Protein AF-A0A6N8UIU5-F1 (afdb_monomer)

Secondary structure (DSSP, 8-state):
--HHHHHHHHH-TTS-HHHHHHHHHHHSTTT-TT---HHHHHHHHHHHHHS-HHHHHHHHHHHHHHHHHHTT-HHHHHHHHHTHHHHHHHHHSHHHHHHHHHHHHHTSS--HHHHHHHHHHHHHHHS--SHHHHHHHHHHHTT--GGG---TT-HHHHHHHHHHHHHHHH-TTS---HHHHHHHHHHH-GGG--

Foldseek 3Di:
DDPVVLLVVLPPPDDDLVVLLVSLQCLACVNPVPNLDLSNLLSLLVCLQPNDLSSVLSSLNSVLSLLLVLVPDVSSLVSCLSCVVSVVVLCVPPVSVCSSLVSCCVPVSDNSVVSVQSVVLSVLCPQAVALVSQQVVVCVVLVPDPVRGDDSPQPLSVVLVVVSVVCCVPVSRDRCDPVNSVVSSCVSVVVSVD

Sequence (194 aa):
MSQTQANRDLDGYGGKINERRQMLKNLCPCRNNQVKDVETWKGILRIATHGSLKERNSAAHAIGTLLAKATKSEEWRQIVVQIEDELHELMDDTRASRSLLGTFKKHGHARRGTARKNYRRVIKSMDIQNPKQLSQWLNEKLLLSNRQAIEVSSPGLNRLYVWLDRRRRFEPNKRTKDGEILAQAKQFLPAYFT

Mean predicted aligned error: 13.71 Å

Nearest PDB structures (foldseek):
  5qsu-assembly4_D  TM=1.950E-01  e=7.361E+00  Homo sapiens

Structure (mmCIF, N/CA/C/O backbone):
data_AF-A0A6N8UIU5-F1
#
_entry.id   AF-A0A6N8UIU5-F1
#
loop_
_atom_site.group_PDB
_atom_site.id
_atom_site.type_symbol
_atom_site.label_atom_id
_atom_site.label_alt_id
_atom_site.label_comp_id
_atom_site.label_asym_id
_atom_site.label_entity_id
_atom_site.label_seq_id
_atom_site.pdbx_PDB_ins_code
_atom_site.Cartn_x
_atom_site.Cartn_y
_atom_site.Cartn_z
_atom_site.occupancy
_atom_site.B_iso_or_equiv
_atom_site.auth_seq_id
_atom_site.auth_comp_id
_atom_site.auth_asym_id
_atom_site.auth_atom_id
_atom_site.pdbx_PDB_model_num
ATOM 1 N N . MET A 1 1 ? 6.469 18.259 -22.251 1.00 47.16 1 MET A N 1
ATOM 2 C CA . MET A 1 1 ? 5.547 17.206 -22.735 1.00 47.16 1 MET A CA 1
ATOM 3 C C . MET A 1 1 ? 4.292 17.275 -21.892 1.00 47.16 1 MET A C 1
ATOM 5 O O . MET A 1 1 ? 4.429 17.327 -20.674 1.00 47.16 1 MET A O 1
ATOM 9 N N . SER A 1 2 ? 3.110 17.346 -22.506 1.00 46.50 2 SER A N 1
ATOM 10 C CA . SER A 1 2 ? 1.855 17.277 -21.751 1.00 46.50 2 SER A CA 1
ATOM 11 C C . SER A 1 2 ? 1.675 15.862 -21.182 1.00 46.50 2 SER A C 1
ATOM 13 O O . SER A 1 2 ? 2.132 14.886 -21.781 1.00 46.50 2 SER A O 1
ATOM 15 N N . GLN A 1 3 ? 1.036 15.746 -20.015 1.00 51.34 3 GLN A N 1
ATOM 16 C CA . GLN A 1 3 ? 0.791 14.461 -19.338 1.00 51.34 3 GLN A CA 1
ATOM 17 C C . GLN A 1 3 ? -0.007 13.487 -20.225 1.00 51.34 3 GLN A C 1
ATOM 19 O O . GLN A 1 3 ? 0.244 12.288 -20.227 1.00 51.34 3 GLN A O 1
ATOM 24 N N . THR A 1 4 ? -0.879 14.019 -21.081 1.00 51.09 4 THR A N 1
ATOM 25 C CA . THR A 1 4 ? -1.693 13.263 -22.041 1.00 51.09 4 THR A CA 1
ATOM 26 C C . THR A 1 4 ? -0.868 12.606 -23.157 1.00 51.09 4 THR A C 1
ATOM 28 O O . THR A 1 4 ? -1.251 11.554 -23.664 1.00 51.09 4 THR A O 1
ATOM 31 N N . GLN A 1 5 ? 0.277 13.188 -23.537 1.00 52.97 5 GLN A N 1
ATOM 32 C CA . GLN A 1 5 ? 1.158 12.620 -24.566 1.00 52.97 5 GLN A CA 1
ATOM 33 C C . GLN A 1 5 ? 1.928 11.399 -24.035 1.00 52.97 5 GLN A C 1
ATOM 35 O O . GLN A 1 5 ? 2.055 10.399 -24.734 1.00 52.97 5 GLN A O 1
ATOM 40 N N . ALA A 1 6 ? 2.364 11.447 -22.770 1.00 54.25 6 ALA A N 1
ATOM 41 C CA . ALA A 1 6 ? 3.110 10.361 -22.131 1.00 54.25 6 ALA A CA 1
ATOM 42 C C . ALA A 1 6 ? 2.289 9.062 -22.020 1.00 54.25 6 ALA A C 1
ATOM 44 O O . ALA A 1 6 ? 2.843 7.976 -22.182 1.00 54.25 6 ALA A O 1
ATOM 45 N N . ASN A 1 7 ? 0.971 9.169 -21.813 1.00 50.66 7 ASN A N 1
ATOM 46 C CA . ASN A 1 7 ? 0.075 8.010 -21.757 1.00 50.66 7 ASN A CA 1
ATOM 47 C C . ASN A 1 7 ? -0.091 7.333 -23.132 1.00 50.66 7 ASN A C 1
ATOM 49 O O . ASN A 1 7 ? -0.083 6.108 -23.210 1.00 50.66 7 ASN A O 1
ATOM 53 N N . ARG A 1 8 ? -0.125 8.098 -24.237 1.00 53.00 8 ARG A N 1
ATOM 54 C CA . ARG A 1 8 ? -0.156 7.522 -25.600 1.00 53.00 8 ARG A CA 1
ATOM 55 C C . ARG A 1 8 ? 1.149 6.812 -25.975 1.00 53.00 8 ARG A C 1
ATOM 57 O O . ARG A 1 8 ? 1.114 5.777 -26.638 1.00 53.00 8 ARG A O 1
ATOM 64 N N . ASP A 1 9 ? 2.286 7.330 -25.519 1.00 53.94 9 ASP A N 1
ATOM 65 C CA . ASP A 1 9 ? 3.608 6.770 -25.833 1.00 53.94 9 ASP A CA 1
ATOM 66 C C . ASP A 1 9 ? 3.916 5.471 -25.053 1.00 53.94 9 ASP A C 1
ATOM 68 O O . ASP A 1 9 ? 4.737 4.653 -25.491 1.00 53.94 9 ASP A O 1
ATOM 72 N N . LEU A 1 10 ? 3.246 5.247 -23.913 1.00 54.91 10 LEU A N 1
ATOM 73 C CA . LEU A 1 10 ? 3.332 4.003 -23.137 1.00 54.91 10 LEU A CA 1
ATOM 74 C C . LEU A 1 10 ? 2.588 2.840 -23.814 1.00 54.91 10 LEU A C 1
ATOM 76 O O . LEU A 1 10 ? 3.123 1.730 -23.863 1.00 54.91 10 LEU A O 1
ATOM 80 N N . ASP A 1 11 ? 1.406 3.098 -24.379 1.00 50.41 11 ASP A N 1
ATOM 81 C CA . ASP A 1 11 ? 0.541 2.061 -24.961 1.00 50.41 11 ASP A CA 1
ATOM 82 C C . ASP A 1 11 ? 0.824 1.795 -26.461 1.00 50.41 11 ASP A C 1
ATOM 84 O O . ASP A 1 11 ? 0.548 0.708 -26.972 1.00 50.41 11 ASP A O 1
ATOM 88 N N . GLY A 1 12 ? 1.453 2.731 -27.184 1.00 48.44 12 GLY A N 1
ATOM 89 C CA . GLY A 1 12 ? 1.778 2.583 -28.610 1.00 48.44 12 GLY A CA 1
ATOM 90 C C . GLY A 1 12 ? 3.010 1.709 -28.870 1.00 48.44 12 GLY A C 1
ATOM 91 O O . GLY A 1 12 ? 4.137 2.179 -28.724 1.00 48.44 12 GLY A O 1
ATOM 92 N N . TYR A 1 13 ? 2.803 0.451 -29.275 1.00 44.16 13 TYR A N 1
ATOM 93 C CA . TYR A 1 13 ? 3.769 -0.648 -29.511 1.00 44.16 13 TYR A CA 1
ATOM 94 C C . TYR A 1 13 ? 4.961 -0.394 -30.487 1.00 44.16 13 TYR A C 1
ATOM 96 O O . TYR A 1 13 ? 5.580 -1.355 -30.936 1.00 44.16 13 TYR A O 1
ATOM 104 N N . GLY A 1 14 ? 5.327 0.856 -30.814 1.00 43.06 14 GLY A N 1
ATOM 105 C CA . GLY A 1 14 ? 6.283 1.190 -31.890 1.00 43.06 14 GLY A CA 1
ATOM 106 C C . GLY A 1 14 ? 7.479 2.097 -31.552 1.00 43.06 14 GLY A C 1
ATOM 107 O O . GLY A 1 14 ? 8.336 2.288 -32.411 1.00 43.06 14 GLY A O 1
ATOM 108 N N . GLY A 1 15 ? 7.588 2.658 -30.342 1.00 53.97 15 GLY A N 1
ATOM 109 C CA . GLY A 1 15 ? 8.747 3.492 -29.970 1.00 53.97 15 GLY A CA 1
ATOM 110 C C . GLY A 1 15 ? 10.035 2.669 -29.828 1.00 53.97 15 GLY A C 1
ATOM 111 O O . GLY A 1 15 ? 10.007 1.568 -29.268 1.00 53.97 15 GLY A O 1
ATOM 112 N N . LYS A 1 16 ? 11.189 3.182 -30.289 1.00 66.88 16 LYS A N 1
ATOM 113 C CA . LYS A 1 16 ? 12.471 2.466 -30.135 1.00 66.88 16 LYS A CA 1
ATOM 114 C C . LYS A 1 16 ? 12.714 2.224 -28.640 1.00 66.88 16 LYS A C 1
ATOM 116 O O . LYS A 1 16 ? 12.580 3.141 -27.837 1.00 66.88 16 LYS A O 1
ATOM 121 N N . ILE A 1 17 ? 13.138 1.018 -28.245 1.00 62.00 17 ILE A N 1
ATOM 122 C CA . ILE A 1 17 ? 13.363 0.604 -26.834 1.00 62.00 17 ILE A CA 1
ATOM 123 C C . ILE A 1 17 ? 14.140 1.657 -26.006 1.00 62.00 17 ILE A C 1
ATOM 125 O O . ILE A 1 17 ? 13.927 1.819 -24.803 1.00 62.00 17 ILE A O 1
ATOM 129 N N . ASN A 1 18 ? 15.051 2.399 -26.643 1.00 66.06 18 ASN A N 1
ATOM 130 C CA . ASN A 1 18 ? 15.826 3.463 -26.001 1.00 66.06 18 ASN A CA 1
ATOM 131 C C . ASN A 1 18 ? 14.998 4.713 -25.642 1.00 66.06 18 ASN A C 1
ATOM 133 O O . ASN A 1 18 ? 15.252 5.308 -24.594 1.00 66.06 18 ASN A O 1
ATOM 137 N N . GLU A 1 19 ? 14.008 5.083 -26.454 1.00 72.62 19 GLU A N 1
ATOM 138 C CA . GLU A 1 19 ? 13.110 6.225 -26.229 1.00 72.62 19 GLU A CA 1
ATOM 139 C C . GLU A 1 19 ? 12.170 5.935 -25.058 1.00 72.62 19 GLU A C 1
ATOM 141 O O . GLU A 1 19 ? 12.127 6.698 -24.092 1.00 72.62 19 GLU A O 1
ATOM 146 N N . ARG A 1 20 ? 11.538 4.753 -25.059 1.00 67.50 20 ARG A N 1
ATOM 147 C CA . ARG A 1 20 ? 10.699 4.274 -23.947 1.00 67.50 20 ARG A CA 1
ATOM 148 C C . ARG A 1 20 ? 11.469 4.195 -22.633 1.00 67.50 20 ARG A C 1
ATOM 150 O O . ARG A 1 20 ? 11.003 4.659 -21.593 1.00 67.50 20 ARG A O 1
ATOM 157 N N . ARG A 1 21 ? 12.708 3.694 -22.666 1.00 72.62 21 ARG A N 1
ATOM 158 C CA . ARG A 1 21 ? 13.596 3.688 -21.493 1.00 72.62 21 ARG A CA 1
ATOM 159 C C . ARG A 1 21 ? 13.882 5.098 -20.974 1.00 72.62 21 ARG A C 1
ATOM 161 O O . ARG A 1 21 ? 13.924 5.299 -19.759 1.00 72.62 21 ARG A O 1
ATOM 168 N N . GLN A 1 22 ? 14.149 6.052 -21.861 1.00 75.75 22 GLN A N 1
ATOM 169 C CA . GLN A 1 22 ? 14.440 7.426 -21.458 1.00 75.75 22 GLN A CA 1
ATOM 170 C C . GLN A 1 22 ? 13.197 8.103 -20.871 1.00 75.75 22 GLN A C 1
ATOM 172 O O . GLN A 1 22 ? 13.300 8.773 -19.844 1.00 75.75 22 GLN A O 1
ATOM 177 N N . MET A 1 23 ? 12.025 7.841 -21.445 1.00 80.12 23 MET A N 1
ATOM 178 C CA . MET A 1 23 ? 10.749 8.299 -20.909 1.00 80.12 23 MET A CA 1
ATOM 179 C C . MET A 1 23 ? 10.499 7.752 -19.498 1.00 80.12 23 MET A C 1
ATOM 181 O O . MET A 1 23 ? 10.270 8.537 -18.584 1.00 80.12 23 MET A O 1
ATOM 185 N N . LEU A 1 24 ? 10.673 6.446 -19.261 1.00 79.94 24 LEU A N 1
ATOM 186 C CA . LEU A 1 24 ? 10.540 5.847 -17.920 1.00 79.94 24 LEU A CA 1
ATOM 187 C C . LEU A 1 24 ? 11.457 6.501 -16.8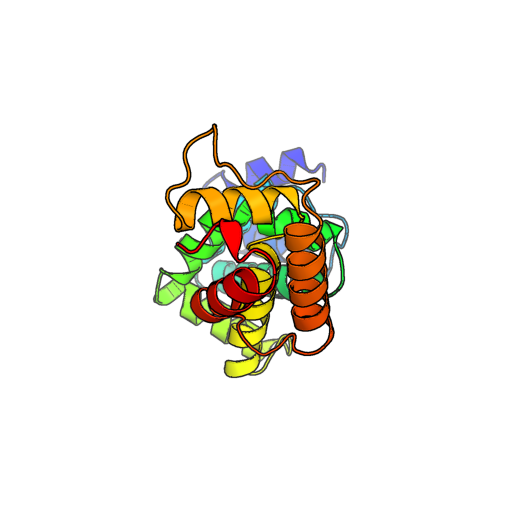80 1.00 79.94 24 LEU A C 1
ATOM 189 O O . LEU A 1 24 ? 11.071 6.687 -15.726 1.00 79.94 24 LEU A O 1
ATOM 193 N N . LYS A 1 25 ? 12.680 6.883 -17.271 1.00 78.31 25 LYS A N 1
ATOM 194 C CA . LYS A 1 25 ? 13.573 7.633 -16.378 1.00 78.31 25 LYS A CA 1
ATOM 195 C C . LYS A 1 25 ? 13.015 9.017 -16.059 1.00 78.31 25 LYS A C 1
ATOM 197 O O . LYS A 1 25 ? 13.144 9.449 -14.919 1.00 78.31 25 LYS A O 1
ATOM 202 N N . ASN A 1 26 ? 12.423 9.700 -17.032 1.00 81.62 26 ASN A N 1
ATOM 203 C CA . ASN A 1 26 ? 11.835 11.028 -16.844 1.00 81.62 26 ASN A CA 1
ATOM 204 C C . ASN A 1 26 ? 10.543 10.982 -16.015 1.00 81.62 26 ASN A C 1
ATOM 206 O O . ASN A 1 26 ? 10.242 11.948 -15.323 1.00 81.62 26 ASN A O 1
ATOM 210 N N . LEU A 1 27 ? 9.825 9.856 -16.043 1.00 82.19 27 LEU A N 1
ATOM 211 C CA . LEU A 1 27 ? 8.644 9.605 -15.213 1.00 82.19 27 LEU A CA 1
ATOM 212 C C . LEU A 1 27 ? 8.998 9.159 -13.784 1.00 82.19 27 LEU A C 1
ATOM 214 O O . LEU A 1 27 ? 8.156 9.198 -12.892 1.00 82.19 27 LEU A O 1
ATOM 218 N N . CYS A 1 28 ? 10.250 8.764 -13.529 1.00 82.69 28 CYS A N 1
ATOM 219 C CA . CYS A 1 28 ? 10.704 8.411 -12.188 1.00 82.69 28 CYS A CA 1
ATOM 220 C C . CYS A 1 28 ? 10.607 9.619 -11.238 1.00 82.69 28 CYS A C 1
ATOM 222 O O . CYS A 1 28 ? 11.217 10.659 -11.514 1.00 82.69 28 CYS A O 1
ATOM 224 N N . PRO A 1 29 ? 10.022 9.459 -10.036 1.00 77.56 29 PRO A N 1
ATOM 225 C CA . PRO A 1 29 ? 9.969 10.515 -9.026 1.00 77.56 29 PRO A CA 1
ATOM 226 C C . PRO A 1 29 ? 11.339 11.028 -8.584 1.00 77.56 29 PRO A C 1
ATOM 228 O O . PRO A 1 29 ? 11.446 12.108 -8.010 1.00 77.56 29 PRO A O 1
ATOM 231 N N . CYS A 1 30 ? 12.395 10.256 -8.826 1.00 78.19 30 CYS A N 1
ATOM 232 C CA . CYS A 1 30 ? 13.775 10.648 -8.580 1.00 78.19 30 CYS A CA 1
ATOM 233 C C . CYS A 1 30 ? 14.229 11.825 -9.460 1.00 78.19 30 CYS A C 1
ATOM 235 O O . CYS A 1 30 ? 15.168 12.520 -9.093 1.00 78.19 30 CYS A O 1
ATOM 237 N N . ARG A 1 31 ? 13.583 12.027 -10.616 1.00 79.62 31 ARG A N 1
ATOM 238 C CA . ARG A 1 31 ? 13.894 13.082 -11.591 1.00 79.62 31 ARG A CA 1
ATOM 239 C C . ARG A 1 31 ? 12.742 14.058 -11.787 1.00 79.62 31 ARG A C 1
ATOM 241 O O . ARG A 1 31 ? 12.993 15.234 -12.004 1.00 79.62 31 ARG A O 1
ATOM 248 N N . ASN A 1 32 ? 11.502 13.588 -11.684 1.00 81.50 32 ASN A N 1
ATOM 249 C CA . ASN A 1 32 ? 10.322 14.432 -11.804 1.00 81.50 32 ASN A CA 1
ATOM 250 C C . ASN A 1 32 ? 9.348 14.174 -10.649 1.00 81.50 32 ASN A C 1
ATOM 252 O O . ASN A 1 32 ? 8.620 13.186 -10.628 1.00 81.50 32 ASN A O 1
ATOM 256 N N . ASN A 1 33 ? 9.328 15.082 -9.673 1.00 82.00 33 ASN A N 1
ATOM 257 C CA . ASN A 1 33 ? 8.485 14.970 -8.480 1.00 82.00 33 ASN A CA 1
ATOM 258 C C . ASN A 1 33 ? 7.004 15.340 -8.722 1.00 82.00 33 ASN A C 1
ATOM 260 O O . ASN A 1 33 ? 6.220 15.319 -7.779 1.00 82.00 33 ASN A O 1
ATOM 264 N N . GLN A 1 34 ? 6.618 15.702 -9.948 1.00 83.44 34 GLN A N 1
ATOM 265 C CA . GLN A 1 34 ? 5.252 16.128 -10.271 1.00 83.44 34 GLN A CA 1
ATOM 266 C C . GLN A 1 34 ? 4.416 15.039 -10.957 1.00 83.44 34 GLN A C 1
ATOM 268 O O . GLN A 1 34 ? 3.214 15.214 -11.138 1.00 83.44 34 GLN A O 1
ATOM 273 N N . VAL A 1 35 ? 5.015 13.900 -11.319 1.00 81.25 35 VAL A N 1
ATOM 274 C CA . VAL A 1 35 ? 4.304 12.799 -11.991 1.00 81.25 35 VAL A CA 1
ATOM 275 C C . VAL A 1 35 ? 3.509 11.982 -10.972 1.00 81.25 35 VAL A C 1
ATOM 277 O O . VAL A 1 35 ? 3.999 11.001 -10.412 1.00 81.25 35 VAL A O 1
ATOM 280 N N . LYS A 1 36 ? 2.274 12.416 -10.720 1.00 82.12 36 LYS A N 1
ATOM 281 C CA . LYS A 1 36 ? 1.306 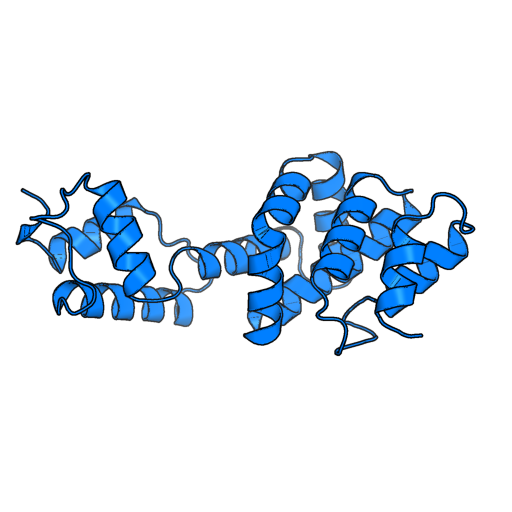11.751 -9.833 1.00 82.12 36 LYS A CA 1
ATOM 282 C C . LYS A 1 36 ? 0.074 11.226 -10.582 1.00 82.12 36 LYS A C 1
ATOM 284 O O . LYS A 1 36 ? -0.868 10.783 -9.948 1.00 82.12 36 LYS A O 1
ATOM 289 N N . ASP A 1 37 ? 0.075 11.281 -11.911 1.00 89.00 37 ASP A N 1
ATOM 290 C CA . ASP A 1 37 ? -1.006 10.735 -12.734 1.00 89.00 37 ASP A CA 1
ATOM 291 C C . ASP A 1 37 ? -1.096 9.210 -12.573 1.00 89.00 37 ASP A C 1
ATOM 293 O O . ASP A 1 37 ? -0.099 8.504 -12.738 1.00 89.00 37 ASP A O 1
ATOM 297 N N . VAL A 1 38 ? -2.281 8.709 -12.229 1.00 87.00 38 VAL A N 1
ATOM 298 C CA . VAL A 1 38 ? -2.503 7.291 -11.909 1.00 87.00 38 VAL A CA 1
ATOM 299 C C . VAL A 1 38 ? -2.309 6.411 -13.140 1.00 87.00 38 VAL A C 1
ATOM 301 O O . VAL A 1 38 ? -1.631 5.388 -13.052 1.00 87.00 38 VAL A O 1
ATOM 304 N N . GLU A 1 39 ? -2.812 6.832 -14.301 1.00 87.56 39 GLU A N 1
ATOM 305 C CA . GLU A 1 39 ? -2.690 6.069 -15.550 1.00 87.56 39 GLU A CA 1
ATOM 306 C C . GLU A 1 39 ? -1.233 5.903 -15.981 1.00 87.56 39 GLU A C 1
ATOM 308 O O . GLU A 1 39 ? -0.809 4.811 -16.371 1.00 87.56 39 GLU A O 1
ATOM 313 N N . THR A 1 40 ? -0.420 6.945 -15.793 1.00 87.69 40 THR A N 1
ATOM 314 C CA . THR A 1 40 ? 1.031 6.859 -15.977 1.00 87.69 40 THR A CA 1
ATOM 315 C C . THR A 1 40 ? 1.638 5.754 -15.105 1.00 87.69 40 THR A C 1
ATOM 317 O O . THR A 1 40 ? 2.465 4.965 -15.572 1.00 87.69 40 THR A O 1
ATOM 320 N N . TRP A 1 41 ? 1.238 5.665 -13.833 1.00 90.69 41 TRP A N 1
ATOM 321 C CA . TRP A 1 41 ? 1.743 4.646 -12.911 1.00 90.69 41 TRP A CA 1
ATOM 322 C C . TRP A 1 41 ? 1.277 3.237 -13.266 1.00 90.69 41 TRP A C 1
ATOM 324 O O . TRP A 1 41 ? 2.094 2.313 -13.224 1.00 90.69 41 TRP A O 1
ATOM 334 N N . LY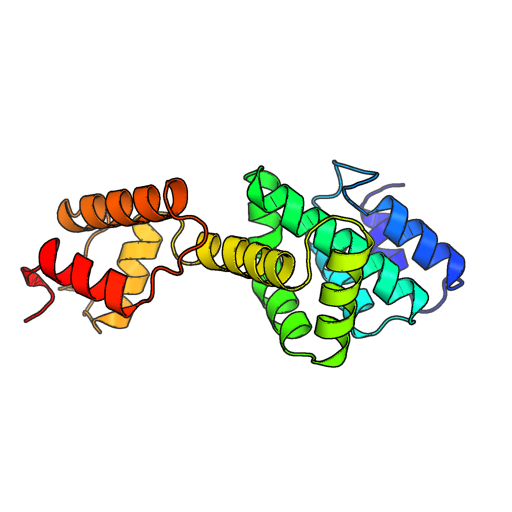S A 1 42 ? 0.027 3.077 -13.706 1.00 90.31 42 LYS A N 1
ATOM 335 C CA . LYS A 1 42 ? -0.470 1.809 -14.254 1.00 90.31 42 LYS A CA 1
ATOM 336 C C . LYS A 1 42 ? 0.330 1.386 -15.486 1.00 90.31 42 LYS A C 1
ATOM 338 O O . LYS A 1 42 ? 0.766 0.240 -15.568 1.00 90.31 42 LYS A O 1
ATOM 343 N N . GLY A 1 43 ? 0.635 2.310 -16.399 1.00 89.50 43 GLY A N 1
ATOM 344 C CA . GLY A 1 43 ? 1.508 2.045 -17.547 1.00 89.50 43 GLY A CA 1
ATOM 345 C C . GLY A 1 43 ? 2.930 1.626 -17.142 1.00 89.50 43 GLY A C 1
ATOM 346 O O . GLY A 1 43 ? 3.487 0.678 -17.701 1.00 89.50 43 GLY A O 1
ATOM 347 N N . ILE A 1 44 ? 3.510 2.262 -16.117 1.00 89.94 44 ILE A N 1
ATOM 348 C CA . ILE A 1 44 ? 4.812 1.861 -15.553 1.00 89.94 44 ILE A CA 1
ATOM 349 C C . ILE A 1 44 ? 4.749 0.440 -14.968 1.00 89.94 44 ILE A C 1
ATOM 351 O O . ILE A 1 44 ? 5.681 -0.338 -15.188 1.00 89.94 44 ILE A O 1
ATOM 355 N N . LEU A 1 45 ? 3.675 0.085 -14.253 1.00 89.69 45 LEU A N 1
ATOM 356 C CA . LEU A 1 45 ? 3.464 -1.266 -13.717 1.00 89.69 45 LEU A CA 1
ATOM 357 C C . LEU A 1 45 ? 3.335 -2.302 -14.844 1.00 89.69 45 LEU A C 1
ATOM 359 O O . LEU A 1 45 ? 4.068 -3.292 -14.834 1.00 89.69 45 LEU A O 1
ATOM 363 N N . ARG A 1 46 ? 2.532 -2.027 -15.883 1.00 89.94 46 ARG A N 1
ATOM 364 C CA . ARG A 1 46 ? 2.424 -2.889 -17.079 1.00 89.94 46 ARG A CA 1
ATOM 365 C C . ARG A 1 46 ? 3.788 -3.141 -17.724 1.00 89.94 46 ARG A C 1
ATOM 367 O O . ARG A 1 46 ? 4.134 -4.282 -18.037 1.00 89.94 46 ARG A O 1
ATOM 374 N N . ILE A 1 47 ? 4.606 -2.098 -17.877 1.00 89.69 47 ILE A N 1
ATOM 375 C CA . ILE A 1 47 ? 5.966 -2.229 -18.419 1.00 89.69 47 ILE A CA 1
ATOM 376 C C . ILE A 1 47 ? 6.872 -3.039 -17.490 1.00 89.69 47 ILE A C 1
ATOM 378 O O . ILE A 1 47 ? 7.709 -3.800 -17.976 1.00 89.69 47 ILE A O 1
ATOM 382 N N . ALA A 1 48 ? 6.742 -2.895 -16.172 1.00 88.69 48 ALA A N 1
ATOM 383 C CA . ALA A 1 48 ? 7.527 -3.671 -15.218 1.00 88.69 48 ALA A CA 1
ATOM 384 C C . ALA A 1 48 ? 7.230 -5.182 -15.296 1.00 88.69 48 ALA A C 1
ATOM 386 O O . ALA A 1 48 ? 8.143 -5.984 -15.067 1.00 88.69 48 ALA A O 1
ATOM 387 N N . THR A 1 49 ? 6.018 -5.560 -15.704 1.00 85.12 49 THR A N 1
ATOM 388 C CA . THR A 1 49 ? 5.618 -6.953 -15.950 1.00 85.12 49 THR A CA 1
ATOM 389 C C . THR A 1 49 ? 6.051 -7.432 -17.342 1.00 85.12 49 THR A C 1
ATOM 391 O O . THR A 1 49 ? 6.822 -8.392 -17.462 1.00 85.12 49 THR A O 1
ATOM 394 N N . HIS A 1 50 ? 5.645 -6.724 -18.401 1.00 86.00 50 HIS A N 1
ATOM 395 C CA . HIS A 1 50 ? 5.712 -7.219 -19.787 1.00 86.00 50 HIS A CA 1
ATOM 396 C C . HIS A 1 50 ? 6.849 -6.638 -20.641 1.00 86.00 50 HIS A C 1
ATOM 398 O O . HIS A 1 50 ? 7.117 -7.136 -21.732 1.00 86.00 50 HIS A O 1
ATOM 404 N N . GLY A 1 51 ? 7.539 -5.596 -20.171 1.00 85.44 51 GLY A N 1
ATOM 405 C CA . GLY A 1 51 ? 8.571 -4.907 -20.946 1.00 85.44 51 GLY A CA 1
ATOM 406 C C . GLY A 1 51 ? 9.856 -5.715 -21.164 1.00 85.44 51 GLY A C 1
ATOM 407 O O . GLY A 1 51 ? 10.115 -6.759 -20.548 1.00 85.44 51 GLY A O 1
ATOM 408 N N . SER A 1 52 ? 10.750 -5.180 -21.998 1.00 86.19 52 SER A N 1
ATOM 409 C CA . SER A 1 52 ? 12.104 -5.722 -22.155 1.00 86.19 52 SER A CA 1
ATOM 410 C C . SER A 1 52 ? 12.893 -5.656 -20.840 1.00 86.19 52 SER A C 1
ATOM 412 O O . SER A 1 52 ? 12.552 -4.932 -19.905 1.00 86.19 52 SER A O 1
ATOM 414 N N . LEU A 1 53 ? 14.012 -6.384 -20.734 1.00 83.00 53 LEU A N 1
ATOM 415 C CA . LEU A 1 53 ? 14.846 -6.361 -19.521 1.00 83.00 53 LEU A CA 1
ATOM 416 C C . LEU A 1 53 ? 15.286 -4.935 -19.124 1.00 83.00 53 LEU A C 1
ATOM 418 O O . LEU A 1 53 ? 15.300 -4.594 -17.943 1.00 83.00 53 LEU A O 1
ATOM 422 N N . LYS A 1 54 ? 15.635 -4.089 -20.103 1.00 83.38 54 LYS A N 1
ATOM 423 C CA . LYS A 1 54 ? 16.089 -2.710 -19.851 1.00 83.38 54 LYS A CA 1
ATOM 424 C C . LYS A 1 54 ? 14.943 -1.800 -19.395 1.00 83.38 54 LYS A C 1
ATOM 426 O O . LYS A 1 54 ? 15.155 -0.959 -18.517 1.00 83.38 54 LYS A O 1
ATOM 431 N N . GLU A 1 55 ? 13.755 -1.972 -19.970 1.00 85.81 55 GLU A N 1
ATOM 432 C CA . GLU A 1 55 ? 12.548 -1.232 -19.587 1.00 85.81 55 GLU A CA 1
ATOM 433 C C . GLU A 1 55 ? 12.080 -1.651 -18.197 1.00 85.81 55 GLU A C 1
ATOM 435 O O . GLU A 1 55 ? 11.938 -0.792 -17.331 1.00 85.81 55 GLU A O 1
ATOM 440 N N . ARG A 1 56 ? 11.996 -2.959 -17.927 1.00 85.69 56 ARG A N 1
ATOM 441 C CA . ARG A 1 56 ? 11.633 -3.497 -16.608 1.00 85.69 56 ARG A CA 1
ATOM 442 C C . ARG A 1 56 ? 12.545 -3.009 -15.497 1.00 85.69 56 ARG A C 1
ATOM 444 O O . ARG A 1 56 ? 12.055 -2.624 -14.445 1.00 85.69 56 ARG A O 1
ATOM 451 N N . ASN A 1 57 ? 13.857 -2.955 -15.726 1.00 82.94 57 ASN A N 1
ATOM 452 C CA . ASN A 1 57 ? 14.790 -2.394 -14.742 1.00 82.94 57 ASN A CA 1
ATOM 453 C C . ASN A 1 57 ? 14.522 -0.902 -14.468 1.00 82.94 57 ASN A C 1
ATOM 455 O O . ASN A 1 57 ? 14.661 -0.440 -13.337 1.00 82.94 57 ASN A O 1
ATOM 459 N N . SER A 1 58 ? 14.139 -0.142 -15.497 1.00 84.88 58 SER A N 1
ATOM 460 C CA . SER A 1 58 ? 13.855 1.293 -15.365 1.00 84.88 58 SER A CA 1
ATOM 461 C C . SER A 1 58 ? 12.511 1.530 -14.667 1.00 84.88 58 SER A C 1
ATOM 463 O O . SER A 1 58 ? 12.437 2.352 -13.755 1.00 84.88 58 SER A O 1
ATOM 465 N N . ALA A 1 59 ? 11.484 0.757 -15.023 1.00 88.44 59 ALA A N 1
ATOM 466 C CA . ALA A 1 59 ? 10.181 0.768 -14.366 1.00 88.44 59 ALA A CA 1
ATOM 467 C C . ALA A 1 59 ? 10.288 0.333 -12.896 1.00 88.44 59 ALA A C 1
ATOM 469 O O . ALA A 1 59 ? 9.800 1.024 -12.006 1.00 88.44 59 ALA A O 1
ATOM 470 N N . ALA A 1 60 ? 11.047 -0.730 -12.612 1.00 84.81 60 ALA A N 1
ATOM 471 C CA . ALA A 1 60 ? 11.334 -1.172 -11.253 1.00 84.81 60 ALA A CA 1
ATOM 472 C C . ALA A 1 60 ? 11.988 -0.074 -10.400 1.00 84.81 60 ALA A C 1
ATOM 474 O O . ALA A 1 60 ? 11.653 0.095 -9.229 1.00 84.81 60 ALA A O 1
ATOM 475 N N . HIS A 1 61 ? 12.903 0.707 -10.977 1.00 84.94 61 HIS A N 1
ATOM 476 C CA . HIS A 1 61 ? 13.497 1.843 -10.278 1.00 84.94 61 HIS A CA 1
ATOM 477 C C . HIS A 1 61 ? 12.461 2.936 -9.961 1.00 84.94 61 HIS A C 1
ATOM 479 O O . HIS A 1 61 ? 12.446 3.471 -8.847 1.00 84.94 61 HIS A O 1
ATOM 485 N N . ALA A 1 62 ? 11.592 3.265 -10.921 1.00 88.44 62 ALA A N 1
ATOM 486 C CA . ALA A 1 62 ? 10.525 4.246 -10.732 1.00 88.44 62 ALA A CA 1
ATOM 487 C C . ALA A 1 62 ? 9.552 3.814 -9.622 1.00 88.44 62 ALA A C 1
ATOM 489 O O . ALA A 1 62 ? 9.344 4.578 -8.680 1.00 88.44 62 ALA A O 1
ATOM 490 N N . ILE A 1 63 ? 9.064 2.567 -9.665 1.00 87.50 63 ILE A N 1
ATOM 491 C CA . ILE A 1 63 ? 8.175 1.976 -8.647 1.00 87.50 63 ILE A CA 1
ATOM 492 C C . ILE A 1 63 ? 8.842 1.988 -7.266 1.00 87.50 63 ILE A C 1
ATOM 494 O O . ILE A 1 63 ? 8.227 2.345 -6.266 1.00 87.50 63 ILE A O 1
ATOM 498 N N . GLY A 1 64 ? 10.135 1.666 -7.186 1.00 81.00 64 GLY A N 1
ATOM 499 C CA . GLY A 1 64 ? 10.864 1.719 -5.914 1.00 81.00 64 GLY A CA 1
ATOM 500 C C . GLY A 1 64 ? 10.950 3.103 -5.319 1.00 81.00 64 GLY A C 1
ATOM 501 O O . GLY A 1 64 ? 10.800 3.275 -4.110 1.00 81.00 64 GLY A O 1
ATOM 502 N N . THR A 1 65 ? 11.142 4.093 -6.182 1.00 83.50 65 THR A N 1
ATOM 503 C CA . THR A 1 65 ? 11.175 5.486 -5.758 1.00 83.50 65 THR A CA 1
ATOM 504 C C . THR A 1 65 ? 9.788 5.957 -5.311 1.00 83.50 65 THR A C 1
ATOM 506 O O . THR A 1 65 ? 9.698 6.659 -4.305 1.00 83.50 65 THR A O 1
ATOM 509 N N . LEU A 1 66 ? 8.714 5.539 -5.996 1.00 86.38 66 LEU A N 1
ATOM 510 C CA . LEU A 1 66 ? 7.333 5.790 -5.567 1.00 86.38 66 LEU A CA 1
ATOM 511 C C . LEU A 1 66 ? 7.091 5.254 -4.156 1.00 86.38 66 LEU A C 1
ATOM 513 O O . LEU A 1 66 ? 6.727 6.019 -3.266 1.00 86.38 66 LEU A O 1
ATOM 517 N N . LEU A 1 67 ? 7.369 3.967 -3.930 1.00 82.25 67 LEU A N 1
ATOM 518 C CA . LEU A 1 67 ? 7.165 3.340 -2.624 1.00 82.25 67 LEU A CA 1
ATOM 519 C C . LEU A 1 67 ? 8.002 4.015 -1.534 1.00 82.25 67 LEU A C 1
ATOM 521 O O . LEU A 1 67 ? 7.510 4.242 -0.431 1.00 82.25 67 LEU A O 1
ATOM 525 N N . ALA A 1 68 ? 9.251 4.384 -1.833 1.00 76.62 68 ALA A N 1
ATOM 526 C CA . ALA A 1 68 ? 10.091 5.120 -0.895 1.00 76.62 68 ALA A CA 1
ATOM 527 C C . ALA A 1 68 ? 9.477 6.482 -0.524 1.00 76.62 68 ALA A C 1
ATOM 529 O O . ALA A 1 68 ? 9.450 6.836 0.656 1.00 76.62 68 ALA A O 1
ATOM 530 N N . LYS A 1 69 ? 8.939 7.228 -1.495 1.00 81.31 69 LYS A N 1
ATOM 531 C CA . LYS A 1 69 ? 8.278 8.518 -1.241 1.00 81.31 69 LYS A CA 1
ATOM 532 C C . LYS A 1 69 ? 6.958 8.379 -0.490 1.00 81.31 69 LYS A C 1
ATOM 534 O O . LYS A 1 69 ? 6.729 9.153 0.436 1.00 81.31 69 LYS A O 1
ATOM 539 N N . ALA A 1 70 ? 6.152 7.366 -0.801 1.00 80.31 70 ALA A N 1
ATOM 540 C CA . ALA A 1 70 ? 4.890 7.078 -0.114 1.00 80.31 70 ALA A CA 1
ATOM 541 C C . ALA A 1 70 ? 5.069 6.826 1.398 1.00 80.31 70 ALA A C 1
ATOM 543 O O . ALA A 1 70 ? 4.164 7.083 2.196 1.00 80.31 70 ALA A O 1
ATOM 544 N N . THR A 1 71 ? 6.261 6.389 1.836 1.00 70.94 71 THR A N 1
ATOM 545 C CA . THR A 1 71 ? 6.557 6.279 3.277 1.00 70.94 71 THR A CA 1
ATOM 546 C C . THR A 1 71 ? 6.621 7.628 3.998 1.00 70.94 71 THR A C 1
ATOM 548 O O . THR A 1 71 ? 6.420 7.664 5.208 1.00 70.94 71 THR A O 1
ATOM 551 N N . LYS A 1 72 ? 6.896 8.724 3.280 1.00 75.50 72 LYS A N 1
ATOM 552 C CA . LYS A 1 72 ? 7.127 10.064 3.846 1.00 75.50 72 LYS A CA 1
ATOM 553 C C . LYS A 1 72 ? 6.100 11.112 3.409 1.00 75.50 72 LYS A C 1
ATOM 555 O O . LYS A 1 72 ? 6.107 12.204 3.958 1.00 75.50 72 LYS A O 1
ATOM 560 N N . SER A 1 73 ? 5.260 10.818 2.419 1.00 77.56 73 SER A N 1
ATOM 561 C CA . SER A 1 73 ? 4.328 11.782 1.828 1.00 77.56 73 SER A CA 1
ATOM 562 C C . SER A 1 73 ? 2.969 11.146 1.573 1.00 77.56 73 SER A C 1
ATOM 564 O O . SER A 1 73 ? 2.880 10.107 0.918 1.00 77.56 73 SER A O 1
ATOM 566 N N . GLU A 1 74 ? 1.927 11.807 2.077 1.00 75.19 74 GLU A N 1
ATOM 567 C CA . GLU A 1 74 ? 0.537 11.367 1.952 1.00 75.19 74 GLU A CA 1
ATOM 568 C C . GLU A 1 74 ? 0.060 11.380 0.497 1.00 75.19 74 GLU A C 1
ATOM 570 O O . GLU A 1 74 ? -0.518 10.409 0.026 1.00 75.19 74 GLU A O 1
ATOM 575 N N . GLU A 1 75 ? 0.402 12.418 -0.264 1.00 81.56 75 GLU A N 1
ATOM 576 C CA . GLU A 1 75 ? 0.037 12.522 -1.682 1.00 81.56 75 GLU A CA 1
ATOM 577 C C . GLU A 1 75 ? 0.596 11.350 -2.504 1.00 81.56 75 GLU A C 1
ATOM 579 O O . GLU A 1 75 ? -0.096 10.766 -3.330 1.00 81.56 75 GLU A O 1
ATOM 584 N N . TRP A 1 76 ? 1.850 10.955 -2.258 1.00 82.81 76 TRP A N 1
ATOM 585 C CA . TRP A 1 76 ? 2.447 9.791 -2.920 1.00 82.81 76 TRP A CA 1
ATOM 586 C C . TRP A 1 76 ? 1.842 8.472 -2.439 1.00 82.81 76 TRP A C 1
ATOM 588 O O . TRP A 1 76 ? 1.792 7.508 -3.200 1.00 82.81 76 TRP A O 1
ATOM 598 N N . ARG A 1 77 ? 1.379 8.418 -1.189 1.00 81.25 77 ARG A N 1
ATOM 599 C CA . ARG A 1 77 ? 0.677 7.256 -0.643 1.00 81.25 77 ARG A CA 1
ATOM 600 C C . ARG A 1 77 ? -0.684 7.063 -1.305 1.00 81.25 77 ARG A C 1
ATOM 602 O O . ARG A 1 77 ? -1.000 5.934 -1.658 1.00 81.25 77 ARG A O 1
ATOM 609 N N . GLN A 1 78 ? -1.431 8.139 -1.550 1.00 80.00 78 GLN A N 1
ATOM 610 C CA . GLN A 1 78 ? -2.707 8.089 -2.273 1.00 80.00 78 GLN A CA 1
ATOM 611 C C . GLN A 1 78 ? -2.561 7.520 -3.688 1.00 80.00 78 GLN A C 1
ATOM 613 O O . GLN A 1 78 ? -3.453 6.821 -4.158 1.00 80.00 78 GLN A O 1
ATOM 618 N N . ILE A 1 79 ? -1.435 7.774 -4.361 1.00 85.69 79 ILE A N 1
ATOM 619 C CA . ILE A 1 79 ? -1.151 7.146 -5.657 1.00 85.69 79 ILE A CA 1
ATOM 620 C C . ILE A 1 79 ? -0.964 5.640 -5.510 1.00 85.69 79 ILE A C 1
ATOM 622 O O . ILE A 1 79 ? -1.528 4.895 -6.297 1.00 85.69 79 ILE A O 1
ATOM 626 N N . VAL A 1 80 ? -0.224 5.184 -4.492 1.00 84.31 80 VAL A N 1
ATOM 627 C CA . VAL A 1 80 ? -0.034 3.743 -4.252 1.00 84.31 80 VAL A CA 1
ATOM 628 C C . VAL A 1 80 ? -1.361 3.040 -3.958 1.00 84.31 80 VAL A C 1
ATOM 630 O O . VAL A 1 80 ? -1.559 1.940 -4.450 1.00 84.31 80 VAL A O 1
ATOM 633 N N . VAL A 1 81 ? -2.274 3.683 -3.222 1.00 77.81 81 VAL A N 1
ATOM 634 C CA . VAL A 1 81 ? -3.640 3.170 -2.979 1.00 77.81 81 VAL A CA 1
ATOM 635 C C . VAL A 1 81 ? -4.414 2.986 -4.277 1.00 77.81 81 VAL A C 1
ATOM 637 O O . VAL A 1 81 ? -5.072 1.974 -4.461 1.00 77.81 81 VAL A O 1
ATOM 640 N N . GLN A 1 82 ? -4.312 3.933 -5.205 1.00 82.38 82 GLN A N 1
ATOM 641 C CA . GLN A 1 82 ? -5.052 3.871 -6.468 1.00 82.38 82 GLN A CA 1
ATOM 642 C C . GLN A 1 82 ? -4.504 2.846 -7.473 1.00 82.38 82 GLN A C 1
ATOM 644 O O . GLN A 1 82 ? -5.165 2.584 -8.474 1.00 82.38 82 GLN A O 1
ATOM 649 N N . ILE A 1 83 ? -3.309 2.298 -7.231 1.00 87.69 83 ILE A N 1
ATOM 650 C CA . ILE A 1 83 ? -2.667 1.277 -8.079 1.00 87.69 83 ILE A CA 1
ATOM 651 C C . ILE A 1 83 ? -2.359 -0.012 -7.301 1.00 87.69 83 ILE A C 1
ATOM 653 O O . ILE A 1 83 ? -1.468 -0.775 -7.680 1.00 87.69 83 ILE A O 1
ATOM 657 N N . GLU A 1 84 ? -2.998 -0.200 -6.143 1.00 82.56 84 GLU A N 1
ATOM 658 C CA . GLU A 1 84 ? -2.674 -1.284 -5.213 1.00 82.56 84 GLU A CA 1
ATOM 659 C C . GLU A 1 84 ? -2.893 -2.657 -5.844 1.00 82.56 84 GLU A C 1
ATOM 661 O O . GLU A 1 84 ? -2.016 -3.515 -5.735 1.00 82.56 84 GLU A O 1
ATOM 666 N N . ASP A 1 85 ? -4.006 -2.827 -6.555 1.00 80.06 85 ASP A N 1
ATOM 667 C CA . ASP A 1 85 ? -4.357 -4.077 -7.223 1.00 80.06 85 ASP A CA 1
ATOM 668 C C . ASP A 1 85 ? -3.298 -4.451 -8.270 1.00 80.06 85 ASP A C 1
ATOM 670 O O . ASP A 1 85 ? -2.730 -5.543 -8.219 1.00 80.06 85 ASP A O 1
ATOM 674 N N . GLU A 1 86 ? -2.908 -3.518 -9.146 1.00 87.94 86 GLU A N 1
ATOM 675 C CA . GLU A 1 86 ? -1.867 -3.770 -10.149 1.00 87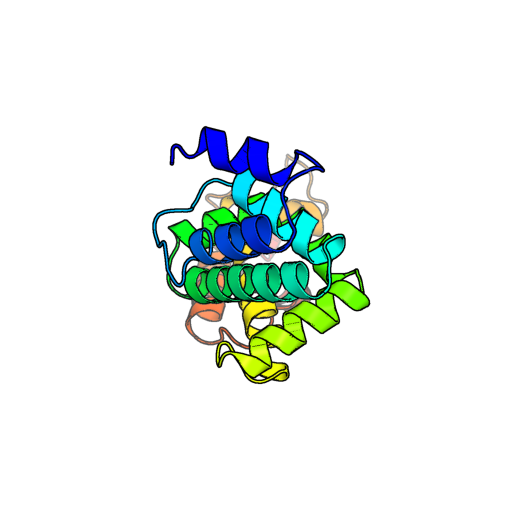.94 86 GLU A CA 1
ATOM 676 C C . GLU A 1 86 ? -0.483 -3.991 -9.513 1.00 87.94 86 GLU A C 1
ATOM 678 O O . GLU A 1 86 ? 0.360 -4.732 -10.033 1.00 87.94 86 GLU A O 1
ATOM 683 N N . LEU A 1 87 ? -0.212 -3.343 -8.375 1.00 84.94 87 LEU A N 1
ATOM 684 C CA . LEU A 1 87 ? 1.021 -3.556 -7.623 1.00 84.94 87 LEU A CA 1
ATOM 685 C C . LEU A 1 87 ? 1.041 -4.945 -6.963 1.00 84.94 87 LEU A C 1
ATOM 687 O O . LEU A 1 87 ? 2.109 -5.561 -6.906 1.00 84.94 87 LEU A O 1
ATOM 691 N N . HIS A 1 88 ? -0.102 -5.443 -6.485 1.00 78.00 88 HIS A N 1
ATOM 692 C CA . HIS A 1 88 ? -0.265 -6.802 -5.970 1.00 78.00 88 HIS A CA 1
ATOM 693 C C . HIS A 1 88 ? -0.065 -7.841 -7.072 1.00 78.00 88 HIS A C 1
ATOM 695 O O . HIS A 1 88 ? 0.782 -8.721 -6.911 1.00 78.00 88 HIS A O 1
ATOM 701 N N . GLU A 1 89 ? -0.715 -7.672 -8.222 1.00 80.12 89 GLU A N 1
ATOM 702 C CA . GLU A 1 89 ? -0.532 -8.543 -9.389 1.00 80.12 89 GLU A CA 1
ATOM 703 C C . GLU A 1 89 ? 0.944 -8.636 -9.810 1.00 80.12 89 GLU A C 1
ATOM 705 O O . GLU A 1 89 ? 1.492 -9.724 -10.009 1.00 80.12 89 GLU A O 1
ATOM 710 N N . LEU A 1 90 ? 1.642 -7.495 -9.869 1.00 84.56 90 LEU A N 1
ATOM 711 C CA . LEU A 1 90 ? 3.073 -7.460 -10.181 1.00 84.56 90 LEU A CA 1
ATOM 712 C C . LEU A 1 90 ? 3.925 -8.208 -9.143 1.00 84.56 90 LEU A C 1
ATOM 714 O O . LEU A 1 90 ? 4.986 -8.755 -9.467 1.00 84.56 90 LEU A O 1
ATOM 718 N N . MET A 1 91 ? 3.510 -8.184 -7.879 1.00 77.81 91 MET A N 1
ATOM 719 C CA . MET A 1 91 ? 4.228 -8.831 -6.786 1.00 77.81 91 MET A CA 1
ATOM 720 C C . MET A 1 91 ? 3.964 -10.338 -6.708 1.00 77.81 91 MET A C 1
ATOM 722 O O . MET A 1 91 ? 4.850 -11.059 -6.234 1.00 77.81 91 MET A O 1
ATOM 726 N N . ASP A 1 92 ? 2.823 -10.799 -7.220 1.00 76.31 92 ASP A N 1
ATOM 727 C CA . ASP A 1 92 ? 2.489 -12.216 -7.384 1.00 76.31 92 ASP A CA 1
ATOM 728 C C . ASP A 1 92 ? 3.222 -12.847 -8.581 1.00 76.31 92 ASP A C 1
ATOM 730 O O . ASP A 1 92 ? 3.606 -14.023 -8.537 1.00 76.31 92 ASP A O 1
ATOM 734 N N . ASP A 1 93 ? 3.564 -12.058 -9.607 1.00 76.81 93 ASP A N 1
ATOM 735 C CA . ASP A 1 93 ? 4.494 -12.495 -10.650 1.00 76.81 93 ASP A CA 1
ATOM 736 C C . ASP A 1 93 ? 5.913 -12.679 -10.067 1.00 76.81 93 ASP A C 1
ATOM 738 O O . ASP A 1 93 ? 6.648 -11.743 -9.729 1.00 76.81 93 ASP A O 1
ATOM 742 N N . THR A 1 94 ? 6.359 -13.937 -9.986 1.00 74.25 94 THR A N 1
ATOM 743 C CA . THR A 1 94 ? 7.670 -14.314 -9.423 1.00 74.25 94 THR A CA 1
ATOM 744 C C . THR A 1 94 ? 8.853 -13.674 -10.165 1.00 74.25 94 THR A C 1
ATOM 746 O O . THR A 1 94 ? 9.898 -13.385 -9.566 1.00 74.25 94 THR A O 1
ATOM 749 N N . ARG A 1 95 ? 8.735 -13.458 -11.477 1.00 75.62 95 ARG A N 1
ATOM 750 C CA . ARG A 1 95 ? 9.787 -12.868 -12.310 1.00 75.62 95 ARG A CA 1
ATOM 751 C C . ARG A 1 95 ? 9.815 -11.351 -12.145 1.00 75.62 95 ARG A C 1
ATOM 753 O O . ARG A 1 95 ? 10.900 -10.796 -11.932 1.00 75.62 95 ARG A O 1
ATOM 760 N N . ALA A 1 96 ? 8.660 -10.694 -12.226 1.00 75.44 96 ALA A N 1
ATOM 761 C CA . ALA A 1 96 ? 8.540 -9.246 -12.080 1.00 75.44 96 ALA A CA 1
ATOM 762 C C . ALA A 1 96 ? 8.927 -8.804 -10.659 1.00 75.44 96 ALA A C 1
ATOM 764 O O . ALA A 1 96 ? 9.798 -7.943 -10.493 1.00 75.44 96 ALA A O 1
ATOM 765 N N . SER A 1 97 ? 8.425 -9.496 -9.634 1.00 76.81 97 SER A N 1
ATOM 766 C CA . SER A 1 97 ? 8.779 -9.256 -8.231 1.00 76.81 97 SER A CA 1
ATOM 767 C C . SER A 1 97 ? 10.277 -9.440 -7.954 1.00 76.81 97 SER A C 1
ATOM 769 O O . SER A 1 97 ? 10.893 -8.612 -7.277 1.00 76.81 97 SER A O 1
ATOM 771 N N . ARG A 1 98 ? 10.934 -10.471 -8.515 1.00 75.50 98 ARG A N 1
ATOM 772 C CA . ARG A 1 98 ? 12.399 -10.636 -8.394 1.00 75.50 98 ARG A CA 1
ATOM 773 C C . ARG A 1 98 ? 13.160 -9.468 -9.011 1.00 75.50 98 ARG A C 1
ATOM 775 O O . ARG A 1 98 ? 14.141 -9.018 -8.411 1.00 75.50 98 ARG A O 1
ATOM 782 N N . SER A 1 99 ? 12.729 -8.993 -10.178 1.00 75.88 99 SER A N 1
ATOM 783 C CA . SER A 1 99 ? 13.334 -7.844 -10.861 1.00 75.88 99 SER A CA 1
ATOM 784 C C . SER A 1 99 ? 13.179 -6.561 -10.039 1.00 75.88 99 SER A C 1
ATOM 786 O O . SER A 1 99 ? 14.160 -5.852 -9.782 1.00 75.88 99 SER A O 1
ATOM 788 N N . LEU A 1 100 ? 11.969 -6.317 -9.530 1.00 76.88 100 LEU A N 1
ATOM 789 C CA . LEU A 1 100 ? 11.653 -5.173 -8.684 1.00 76.88 100 LEU A CA 1
ATOM 790 C C . LEU A 1 100 ? 12.501 -5.169 -7.404 1.00 76.88 100 LEU A C 1
ATOM 792 O O . LEU A 1 100 ? 13.252 -4.228 -7.134 1.00 76.88 100 LEU A O 1
ATOM 796 N N . LEU A 1 101 ? 12.474 -6.276 -6.658 1.00 72.19 101 LEU A N 1
ATOM 797 C CA . LEU A 1 101 ? 13.222 -6.428 -5.409 1.00 72.19 101 LEU A CA 1
ATOM 798 C C . LEU A 1 101 ? 14.744 -6.395 -5.622 1.00 72.19 101 LEU A C 1
ATOM 800 O O . LEU A 1 101 ? 15.486 -5.911 -4.762 1.00 72.19 101 LEU A O 1
ATOM 804 N N . GLY A 1 102 ? 15.229 -6.906 -6.757 1.00 71.00 102 GLY A N 1
ATOM 805 C CA . GLY A 1 102 ? 16.635 -6.818 -7.151 1.00 71.00 102 GLY A CA 1
ATOM 806 C C . GLY A 1 102 ? 17.074 -5.378 -7.427 1.00 71.00 102 GLY A C 1
ATOM 807 O O . GLY A 1 102 ? 18.159 -4.970 -7.007 1.00 71.00 102 GLY A O 1
ATOM 808 N N . THR A 1 103 ? 16.213 -4.590 -8.067 1.00 70.94 103 THR A N 1
ATOM 809 C CA . THR A 1 103 ? 16.464 -3.175 -8.373 1.00 70.94 103 THR A CA 1
ATOM 810 C C . THR A 1 103 ? 16.459 -2.318 -7.108 1.00 70.94 103 THR A C 1
ATOM 812 O O . THR A 1 103 ? 17.339 -1.471 -6.941 1.00 70.94 103 THR A O 1
ATOM 815 N N . PHE A 1 104 ? 15.569 -2.607 -6.151 1.00 66.81 104 PHE A N 1
ATOM 816 C CA . PHE A 1 104 ? 15.559 -1.931 -4.847 1.00 66.81 104 PHE A CA 1
ATOM 817 C C . PHE A 1 104 ? 16.884 -2.097 -4.091 1.00 66.81 104 PHE A C 1
ATOM 819 O O . PHE A 1 104 ? 17.349 -1.151 -3.454 1.00 66.81 104 PHE A O 1
ATOM 826 N N . LYS A 1 105 ? 17.529 -3.268 -4.220 1.00 63.62 105 LYS A N 1
ATOM 827 C CA . LYS A 1 105 ? 18.859 -3.537 -3.651 1.00 63.62 105 LYS A CA 1
ATOM 828 C C . LYS A 1 105 ? 19.954 -2.700 -4.315 1.00 63.62 105 LYS A C 1
ATOM 830 O O . LYS A 1 105 ? 20.802 -2.165 -3.609 1.00 63.62 105 LYS A O 1
ATOM 835 N N . LYS A 1 106 ? 19.965 -2.624 -5.651 1.00 64.69 106 LYS A N 1
ATOM 836 C CA . LYS A 1 106 ? 21.043 -1.972 -6.418 1.00 64.69 106 LYS A CA 1
ATOM 837 C C . LYS A 1 106 ? 21.085 -0.457 -6.233 1.00 64.69 106 LYS A C 1
ATOM 839 O O . LYS A 1 106 ? 22.167 0.110 -6.208 1.00 64.69 106 LYS A O 1
ATOM 844 N N . HIS A 1 107 ? 19.929 0.184 -6.089 1.00 62.69 107 HIS A N 1
ATOM 845 C CA . HIS A 1 107 ? 19.828 1.646 -6.069 1.00 62.69 107 HIS A CA 1
ATOM 846 C C . HIS A 1 107 ? 19.692 2.246 -4.664 1.00 62.69 107 HIS A C 1
ATOM 848 O O . HIS A 1 107 ? 19.258 3.381 -4.519 1.00 62.69 107 HIS A O 1
ATOM 854 N N . GLY A 1 108 ? 20.041 1.493 -3.616 1.00 55.06 108 GLY A N 1
ATOM 855 C CA . GLY A 1 108 ? 20.083 2.014 -2.245 1.00 55.06 108 GLY A CA 1
ATOM 856 C C . GLY A 1 108 ? 18.716 2.282 -1.606 1.00 55.06 108 GLY A C 1
ATOM 857 O O . GLY A 1 108 ? 18.661 2.607 -0.424 1.00 55.06 108 GLY A O 1
ATOM 858 N N . HIS A 1 109 ? 17.612 2.069 -2.332 1.00 54.50 109 HIS A N 1
ATOM 859 C CA . HIS A 1 109 ? 16.252 2.233 -1.808 1.00 54.50 109 HIS A CA 1
ATOM 860 C C . HIS A 1 109 ? 15.954 1.260 -0.657 1.00 54.50 109 HIS A C 1
ATOM 862 O O . HIS A 1 109 ? 15.122 1.571 0.198 1.00 54.50 109 HIS A O 1
ATOM 868 N N . ALA A 1 110 ? 16.640 0.101 -0.610 1.00 46.22 110 ALA A N 1
ATOM 869 C CA . ALA A 1 110 ? 16.711 -0.792 0.554 1.00 46.22 110 ALA A CA 1
ATOM 870 C C . ALA A 1 110 ? 17.560 -2.074 0.320 1.00 46.22 110 ALA A C 1
ATOM 872 O O . ALA A 1 110 ? 17.531 -2.654 -0.761 1.00 46.22 110 ALA A O 1
ATOM 873 N N . ARG A 1 111 ? 18.206 -2.647 1.361 1.00 47.97 1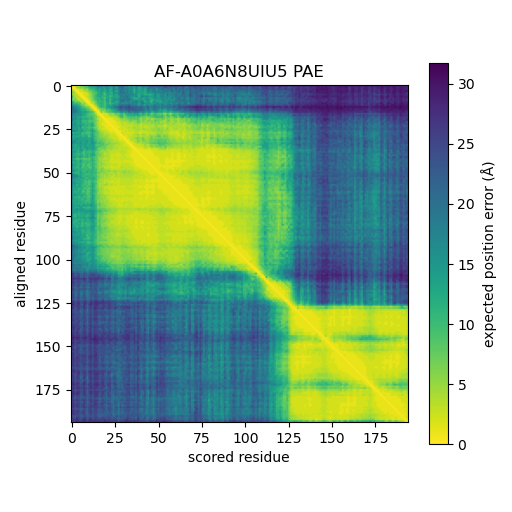11 ARG A N 1
ATOM 874 C CA . ARG A 1 111 ? 18.697 -4.056 1.333 1.00 47.97 111 ARG A CA 1
ATOM 875 C C . ARG A 1 111 ? 17.516 -5.013 1.037 1.00 47.97 111 ARG A C 1
ATOM 877 O O . ARG A 1 111 ? 16.392 -4.704 1.414 1.00 47.97 111 ARG A O 1
ATOM 884 N N . ARG A 1 112 ? 17.730 -6.188 0.416 1.00 49.03 112 ARG A N 1
ATOM 885 C CA . ARG A 1 112 ? 16.661 -7.119 -0.067 1.00 49.03 112 ARG A CA 1
ATOM 886 C C . ARG A 1 112 ? 15.536 -7.382 0.962 1.00 49.03 112 ARG A C 1
ATOM 888 O O . ARG A 1 112 ? 14.367 -7.447 0.598 1.00 49.03 112 ARG A O 1
ATOM 895 N N . GLY A 1 113 ? 15.878 -7.465 2.253 1.00 45.00 113 GLY A N 1
ATOM 896 C CA . GLY A 1 113 ? 14.909 -7.571 3.354 1.00 45.00 113 GLY A CA 1
ATOM 897 C C . GLY A 1 113 ? 14.187 -6.262 3.706 1.00 45.00 113 GLY A C 1
ATOM 898 O O . GLY A 1 113 ? 13.003 -6.284 4.025 1.00 45.00 113 GLY A O 1
ATOM 899 N N . THR A 1 114 ? 14.858 -5.116 3.609 1.00 49.19 114 THR A N 1
ATOM 900 C CA . THR A 1 114 ? 14.310 -3.776 3.879 1.00 49.19 114 THR A CA 1
ATOM 901 C C . THR A 1 114 ? 13.323 -3.330 2.799 1.00 49.19 114 THR A C 1
ATOM 903 O O . THR A 1 114 ? 12.373 -2.624 3.095 1.00 49.19 114 THR A O 1
ATOM 906 N N . ALA A 1 115 ? 13.483 -3.792 1.561 1.00 48.38 115 ALA A N 1
ATOM 907 C CA . ALA A 1 115 ? 12.647 -3.372 0.442 1.00 48.38 115 ALA A CA 1
ATOM 908 C C .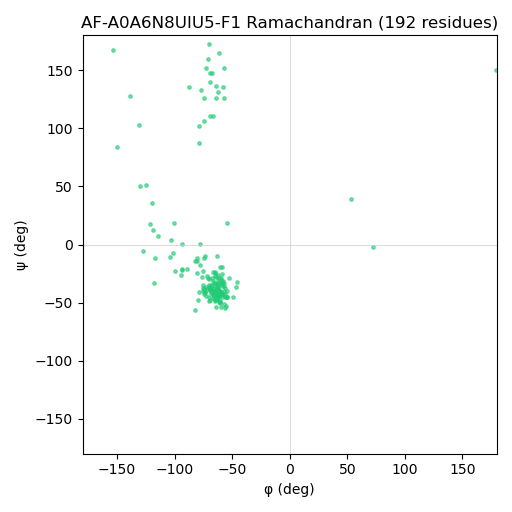 ALA A 1 115 ? 11.304 -4.104 0.465 1.00 48.38 115 ALA A C 1
ATOM 910 O O . ALA A 1 115 ? 10.243 -3.497 0.364 1.00 48.38 115 ALA A O 1
ATOM 911 N N . ARG A 1 116 ? 11.364 -5.403 0.781 1.00 53.44 116 ARG A N 1
ATOM 912 C CA . ARG A 1 116 ? 10.200 -6.200 1.169 1.00 53.44 116 ARG A CA 1
ATOM 913 C C . ARG A 1 116 ? 9.558 -5.670 2.456 1.00 53.44 116 ARG A C 1
ATOM 915 O O . ARG A 1 116 ? 8.341 -5.704 2.557 1.00 53.44 116 ARG A O 1
ATOM 922 N N . LYS A 1 117 ? 10.335 -5.157 3.426 1.00 53.16 117 LYS A N 1
ATOM 923 C CA . LYS A 1 117 ? 9.801 -4.462 4.616 1.00 53.16 117 LYS A CA 1
ATOM 924 C C . LYS A 1 117 ? 9.135 -3.127 4.273 1.00 53.16 117 LYS A C 1
ATOM 926 O O . LYS A 1 117 ? 8.112 -2.863 4.875 1.00 53.16 117 LYS A O 1
ATOM 931 N N . ASN A 1 118 ? 9.661 -2.326 3.344 1.00 49.47 118 ASN A N 1
ATOM 932 C CA . ASN A 1 118 ? 9.088 -1.039 2.930 1.00 49.47 118 ASN A CA 1
ATOM 933 C C . ASN A 1 118 ? 7.825 -1.237 2.090 1.00 49.47 118 ASN A C 1
ATOM 935 O O . ASN A 1 118 ? 6.824 -0.612 2.396 1.00 49.47 118 ASN A O 1
ATOM 939 N N . TYR A 1 119 ? 7.829 -2.169 1.132 1.00 58.22 119 TYR A N 1
ATOM 940 C CA . TYR A 1 119 ? 6.613 -2.625 0.449 1.00 58.22 119 TYR A CA 1
ATOM 941 C C . TYR A 1 119 ? 5.574 -3.110 1.466 1.00 58.22 119 TYR A C 1
ATOM 943 O O . TYR A 1 119 ? 4.480 -2.570 1.542 1.00 58.22 119 TYR A O 1
ATOM 951 N N . ARG A 1 120 ? 5.958 -4.026 2.368 1.00 57.53 120 ARG A N 1
ATOM 952 C CA . ARG A 1 120 ? 5.080 -4.453 3.467 1.00 57.53 120 ARG A CA 1
ATOM 953 C C . ARG A 1 120 ? 4.669 -3.302 4.383 1.00 57.53 120 ARG A C 1
ATOM 955 O O . ARG A 1 120 ? 3.617 -3.411 4.976 1.00 57.53 120 ARG A O 1
ATOM 962 N N . ARG A 1 121 ? 5.480 -2.261 4.579 1.00 52.59 121 ARG A N 1
ATOM 963 C CA . ARG A 1 121 ? 5.159 -1.101 5.427 1.00 52.59 121 ARG A CA 1
ATOM 964 C C . ARG A 1 121 ? 4.126 -0.214 4.744 1.00 52.59 121 ARG A C 1
ATOM 966 O O . ARG A 1 121 ? 3.220 0.233 5.426 1.00 52.59 121 ARG A O 1
ATOM 973 N N . VAL A 1 122 ? 4.259 -0.010 3.433 1.00 48.72 122 VAL A N 1
ATOM 974 C CA . VAL A 1 122 ? 3.297 0.718 2.601 1.00 48.72 122 VAL A CA 1
ATOM 975 C C . VAL A 1 122 ? 1.969 -0.046 2.575 1.00 48.72 122 VAL A C 1
ATOM 977 O O . VAL A 1 122 ? 0.996 0.492 3.084 1.00 48.72 122 VAL A O 1
ATOM 980 N N . ILE A 1 123 ? 1.958 -1.336 2.220 1.00 51.47 123 ILE A N 1
ATOM 981 C CA . ILE A 1 123 ? 0.745 -2.181 2.266 1.00 51.47 123 ILE A CA 1
ATOM 982 C C . ILE A 1 123 ? 0.139 -2.256 3.686 1.00 51.47 123 ILE A C 1
ATOM 984 O O . ILE A 1 123 ? -1.042 -2.013 3.886 1.00 51.47 123 ILE A O 1
ATOM 988 N N . LYS A 1 124 ? 0.943 -2.460 4.743 1.00 48.09 124 LYS A N 1
ATOM 989 C CA . LYS A 1 124 ? 0.439 -2.442 6.139 1.00 48.09 124 LYS A CA 1
ATOM 990 C C . LYS A 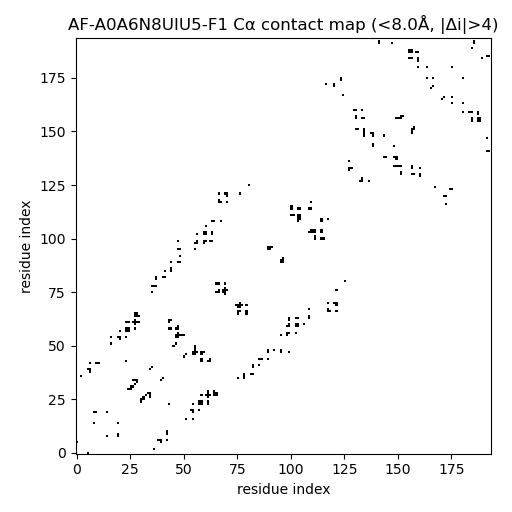1 124 ? -0.091 -1.082 6.597 1.00 48.09 124 LYS A C 1
ATOM 992 O O . LYS A 1 124 ? -0.834 -1.030 7.574 1.00 48.09 124 LYS A O 1
ATOM 997 N N . SER A 1 125 ? 0.358 0.015 5.987 1.00 43.47 125 SER A N 1
ATOM 998 C CA . SER A 1 125 ? -0.167 1.353 6.275 1.00 43.47 125 SER A CA 1
ATOM 999 C C . SER A 1 125 ? -1.482 1.636 5.548 1.00 43.47 125 SER A C 1
ATOM 1001 O O . SER A 1 125 ? -2.142 2.611 5.895 1.00 43.47 125 SER A O 1
ATOM 1003 N N . MET A 1 126 ? -1.871 0.784 4.592 1.00 51.00 126 MET A N 1
ATOM 1004 C CA . MET A 1 126 ? -3.017 0.994 3.707 1.00 51.00 126 MET A CA 1
ATOM 1005 C C . MET A 1 126 ? -4.316 0.342 4.197 1.00 51.00 126 MET A C 1
ATOM 1007 O O . MET A 1 126 ? -5.367 0.909 3.934 1.00 51.00 126 MET A O 1
ATOM 1011 N N . ASP A 1 127 ? -4.270 -0.729 4.997 1.00 64.94 127 ASP A N 1
ATOM 1012 C CA . ASP A 1 127 ? -5.478 -1.537 5.267 1.00 64.94 127 ASP A CA 1
ATOM 1013 C C . ASP A 1 127 ? -6.619 -0.835 6.041 1.00 64.94 127 ASP A C 1
ATOM 1015 O O . ASP A 1 127 ? -7.771 -1.217 5.883 1.00 64.94 127 ASP A O 1
ATOM 1019 N N . ILE A 1 128 ? -6.366 0.174 6.893 1.00 72.50 128 ILE A N 1
ATOM 1020 C CA . ILE A 1 128 ? -7.443 0.857 7.655 1.00 72.50 128 ILE A CA 1
ATOM 1021 C C . ILE A 1 128 ? -7.080 2.328 7.924 1.00 72.50 128 ILE A C 1
ATOM 1023 O O . ILE A 1 128 ? -6.532 2.664 8.973 1.00 72.50 128 ILE A O 1
ATOM 1027 N N . GLN A 1 129 ? -7.331 3.238 6.995 1.00 74.38 129 GLN A N 1
ATOM 1028 C CA . GLN A 1 129 ? -6.832 4.620 7.049 1.00 74.38 129 GLN A CA 1
ATOM 1029 C C . GLN A 1 129 ? -7.650 5.574 7.919 1.00 74.38 129 GLN A C 1
ATOM 1031 O O . GLN A 1 129 ? -7.188 6.671 8.216 1.00 74.38 129 GLN A O 1
ATOM 1036 N N . ASN A 1 130 ? -8.860 5.190 8.317 1.00 85.38 130 ASN A N 1
ATOM 1037 C CA . ASN A 1 130 ? -9.733 6.032 9.127 1.00 85.38 130 ASN A CA 1
ATOM 1038 C C . ASN A 1 130 ? -10.712 5.185 9.964 1.00 85.38 130 ASN A C 1
ATOM 1040 O O . ASN A 1 130 ? -10.863 3.984 9.711 1.00 85.38 130 ASN A O 1
ATOM 1044 N N . PRO A 1 131 ? -11.402 5.791 10.951 1.00 90.81 131 PRO A N 1
ATOM 1045 C CA . PRO A 1 131 ? -12.388 5.085 11.768 1.00 90.81 131 PRO A CA 1
ATOM 1046 C C . PRO A 1 131 ? -13.516 4.433 10.956 1.00 90.81 131 PRO A C 1
ATOM 1048 O O . PRO A 1 131 ? -13.980 3.357 11.321 1.00 90.81 131 PRO A O 1
ATOM 1051 N N . LYS A 1 132 ? -13.929 5.025 9.827 1.00 90.12 132 LYS A N 1
ATOM 1052 C CA . LYS A 1 132 ? -14.989 4.468 8.970 1.00 90.12 132 LYS A CA 1
ATOM 1053 C C . LYS A 1 132 ? -14.573 3.132 8.349 1.00 90.12 132 LYS A C 1
ATOM 1055 O O . LYS A 1 132 ? -15.325 2.169 8.438 1.00 90.12 132 LYS A O 1
ATOM 1060 N N . GLN A 1 133 ? -13.363 3.053 7.800 1.00 87.50 133 GLN A N 1
ATOM 1061 C CA . GLN A 1 133 ? -12.806 1.803 7.275 1.00 87.50 133 GLN A CA 1
ATOM 1062 C C . GLN A 1 133 ? -12.607 0.761 8.384 1.00 87.50 133 GLN A C 1
ATOM 1064 O O . GLN A 1 133 ? -12.840 -0.420 8.157 1.00 87.50 133 GLN A O 1
ATOM 1069 N N . LEU A 1 134 ? -12.237 1.186 9.602 1.00 90.12 134 LEU A N 1
ATOM 1070 C CA . LEU A 1 134 ? -12.096 0.270 10.742 1.00 90.12 134 LEU A CA 1
ATOM 1071 C C . LEU A 1 134 ? -13.443 -0.342 11.135 1.00 90.12 134 LEU A C 1
ATOM 1073 O O . LEU A 1 134 ? -13.516 -1.536 11.408 1.00 90.12 134 LEU A O 1
ATOM 1077 N N . SER A 1 135 ? -14.492 0.483 11.159 1.00 92.69 135 SER A N 1
ATOM 1078 C CA . SER A 1 135 ? -15.870 0.057 11.419 1.00 92.69 135 SER A CA 1
ATOM 1079 C C . SER A 1 135 ? -16.338 -0.944 10.366 1.00 92.69 135 SER A C 1
ATOM 1081 O O . SER A 1 135 ? -16.783 -2.029 10.729 1.00 92.69 135 SER A O 1
ATOM 1083 N N . GLN A 1 136 ? -16.168 -0.630 9.077 1.00 88.81 136 GLN A N 1
ATOM 1084 C CA . GLN A 1 136 ? -16.533 -1.531 7.977 1.00 88.81 136 GLN A CA 1
ATOM 1085 C C . GLN A 1 136 ? -15.813 -2.875 8.091 1.00 88.81 136 GLN A C 1
ATOM 1087 O O . GLN A 1 136 ? -16.463 -3.917 8.139 1.00 88.81 136 GLN A O 1
ATOM 1092 N N . TRP A 1 137 ? -14.489 -2.841 8.256 1.00 89.56 137 TRP A N 1
ATOM 1093 C CA . TRP A 1 137 ? -13.676 -4.044 8.400 1.00 89.56 137 TRP A CA 1
ATOM 1094 C C . TRP A 1 137 ? -14.108 -4.904 9.597 1.00 89.56 137 TRP A C 1
ATOM 1096 O O . TRP A 1 137 ? -14.207 -6.123 9.479 1.00 89.56 137 TRP A O 1
ATOM 1106 N N . LEU A 1 138 ? -14.404 -4.297 10.754 1.00 89.50 138 LEU A N 1
ATOM 1107 C CA . LEU A 1 138 ? -14.881 -5.041 11.925 1.00 89.50 138 LEU A CA 1
ATOM 1108 C C . LEU A 1 138 ? -16.276 -5.629 11.720 1.00 89.50 138 LEU A C 1
ATOM 1110 O O . LEU A 1 138 ? -16.496 -6.773 12.105 1.00 89.50 138 LEU A O 1
ATOM 1114 N N . ASN A 1 139 ? -17.198 -4.879 11.117 1.00 90.50 139 ASN A N 1
ATOM 1115 C CA . ASN A 1 139 ? -18.554 -5.358 10.850 1.00 90.50 139 ASN A CA 1
ATOM 1116 C C . ASN A 1 139 ? -18.541 -6.571 9.913 1.00 90.50 139 ASN A C 1
ATOM 1118 O O . ASN A 1 139 ? -19.235 -7.549 10.178 1.00 90.50 139 ASN A O 1
ATOM 1122 N N . GLU A 1 140 ? -17.695 -6.548 8.881 1.00 84.50 140 GLU A N 1
ATOM 1123 C CA . GLU A 1 140 ? -17.481 -7.689 7.987 1.00 84.50 140 GLU A CA 1
ATOM 1124 C C . GLU A 1 140 ? -16.848 -8.877 8.719 1.00 84.50 140 GLU A C 1
ATOM 1126 O O . GLU A 1 140 ? -17.329 -10.004 8.614 1.00 84.50 140 GLU A O 1
ATOM 1131 N N . LYS A 1 141 ? -15.786 -8.645 9.504 1.00 85.56 141 LYS A N 1
ATOM 1132 C CA . LYS A 1 141 ? -15.077 -9.720 10.220 1.00 85.56 141 LYS A CA 1
ATOM 1133 C C . LYS A 1 141 ? -15.912 -10.391 11.303 1.00 85.56 141 LYS A C 1
ATOM 1135 O O . LYS A 1 141 ? -15.717 -11.576 11.555 1.00 85.56 141 LYS A O 1
ATOM 1140 N N . LEU A 1 142 ? -16.791 -9.637 11.954 1.00 87.69 142 LEU A N 1
ATOM 1141 C CA . LEU A 1 142 ? -17.668 -10.120 13.017 1.00 87.69 142 LEU A CA 1
ATOM 1142 C C . LEU A 1 142 ? -19.043 -10.557 12.494 1.00 87.69 142 LEU A C 1
ATOM 1144 O O . LEU A 1 142 ? -19.872 -10.987 13.288 1.00 87.69 142 LEU A O 1
ATOM 1148 N N . LEU A 1 143 ? -19.279 -10.465 11.177 1.00 88.50 143 LEU A N 1
ATOM 1149 C CA . LEU A 1 143 ? -20.550 -10.804 10.530 1.00 88.50 143 LEU A CA 1
ATOM 1150 C C . LEU A 1 143 ? -21.748 -10.073 11.166 1.00 88.50 143 LEU A C 1
ATOM 1152 O O . LEU A 1 143 ? -22.828 -10.640 11.337 1.00 88.50 143 LEU A O 1
ATOM 1156 N N . LEU A 1 144 ? -21.551 -8.805 11.537 1.00 88.12 144 LEU A N 1
ATOM 1157 C CA . LEU A 1 144 ? -22.569 -8.010 12.219 1.00 88.12 144 LEU A CA 1
ATOM 1158 C C . LEU A 1 144 ? -23.633 -7.535 11.230 1.00 88.12 144 LEU A C 1
ATOM 1160 O O . LEU A 1 144 ? -23.337 -7.000 10.162 1.00 88.12 144 LEU A O 1
ATOM 1164 N N . SER A 1 145 ? -24.897 -7.699 11.614 1.00 86.06 145 SER A N 1
ATOM 1165 C CA . SER A 1 145 ? -26.030 -7.167 10.857 1.00 86.06 145 SER A CA 1
ATOM 1166 C C . SER A 1 145 ? -26.105 -5.638 10.966 1.00 86.06 145 SER A C 1
ATOM 1168 O O . SER A 1 145 ? -25.618 -5.057 11.933 1.00 86.06 145 SER A O 1
ATOM 1170 N N . ASN A 1 146 ? -26.797 -4.968 10.035 1.00 81.00 146 ASN A N 1
ATOM 1171 C CA . ASN A 1 146 ? -26.963 -3.502 10.057 1.00 81.00 146 ASN A CA 1
ATOM 1172 C C . ASN A 1 146 ? -27.506 -2.955 11.391 1.00 81.00 146 ASN A C 1
ATOM 1174 O O . ASN A 1 146 ? -27.206 -1.824 11.755 1.00 81.00 146 ASN A O 1
ATOM 1178 N N . ARG A 1 147 ? -28.294 -3.747 12.132 1.00 80.56 147 ARG A N 1
ATOM 1179 C CA . ARG A 1 147 ? -28.851 -3.360 13.442 1.00 80.56 147 ARG A CA 1
ATOM 1180 C C . ARG A 1 147 ? -27.846 -3.457 14.592 1.00 80.56 147 ARG A C 1
ATOM 1182 O O . ARG A 1 147 ? -28.092 -2.903 15.654 1.00 80.56 147 ARG A O 1
ATOM 1189 N N . GLN A 1 148 ? -26.753 -4.183 14.391 1.00 88.06 148 GLN A N 1
ATOM 1190 C CA . GLN A 1 148 ? -25.684 -4.416 15.363 1.00 88.06 148 GLN A CA 1
ATOM 1191 C C . GLN A 1 148 ? -24.345 -3.868 14.858 1.00 88.06 148 GLN A C 1
ATOM 1193 O O . GLN A 1 148 ? -23.294 -4.201 15.402 1.00 88.06 148 GLN A O 1
ATOM 1198 N N . ALA A 1 149 ? -24.370 -3.060 13.797 1.00 91.56 149 ALA A N 1
ATOM 1199 C CA . ALA A 1 149 ? -23.172 -2.512 13.196 1.00 91.56 149 ALA A CA 1
ATOM 1200 C C . ALA A 1 149 ? -22.466 -1.579 14.184 1.00 91.56 149 ALA A C 1
ATOM 1202 O O . ALA A 1 149 ? -23.080 -0.733 14.835 1.00 91.56 149 ALA A O 1
ATOM 1203 N N . ILE A 1 150 ? -21.148 -1.708 14.265 1.00 93.06 150 ILE A N 1
ATOM 1204 C CA . ILE A 1 150 ? -20.306 -0.813 15.044 1.00 93.06 150 ILE A CA 1
ATOM 1205 C C . ILE A 1 150 ? -20.308 0.545 14.350 1.00 93.06 150 ILE A C 1
ATOM 1207 O O . ILE A 1 150 ? -19.727 0.703 13.273 1.00 93.06 150 ILE A O 1
ATOM 1211 N N . GLU A 1 151 ? -20.941 1.534 14.968 1.00 93.94 151 GLU A N 1
ATOM 1212 C CA . GLU A 1 151 ? -20.976 2.895 14.441 1.00 93.94 151 GLU A CA 1
ATOM 1213 C C . GLU A 1 151 ? -19.598 3.567 14.477 1.00 93.94 151 GLU A C 1
ATOM 1215 O O . GLU A 1 151 ? -18.798 3.365 15.394 1.00 93.94 151 GLU A O 1
ATOM 1220 N N . VAL A 1 152 ? -19.341 4.440 13.499 1.00 92.56 152 VAL A N 1
ATOM 1221 C CA . VAL A 1 152 ? -18.080 5.197 13.385 1.00 92.56 152 VAL A CA 1
ATOM 1222 C C . VAL A 1 152 ? -17.850 6.120 14.592 1.00 92.56 152 VAL A C 1
ATOM 1224 O O . VAL A 1 152 ? -16.714 6.360 14.995 1.00 92.56 152 VAL A O 1
ATOM 1227 N N . SER A 1 153 ? -18.933 6.615 15.187 1.00 91.62 153 SER A N 1
ATOM 1228 C CA . SER A 1 153 ? -18.964 7.457 16.389 1.00 91.62 153 SER A CA 1
ATOM 1229 C C . SER A 1 153 ? -18.663 6.690 17.682 1.00 91.62 153 SER A C 1
ATOM 1231 O O . SER A 1 153 ? -18.457 7.322 18.720 1.00 91.62 153 SER A O 1
ATOM 1233 N N . SER A 1 154 ? -18.613 5.351 17.648 1.00 93.88 154 SER A N 1
ATOM 1234 C CA . SER A 1 154 ? -18.432 4.528 18.844 1.00 93.88 154 SER A CA 1
ATOM 1235 C C . SER A 1 154 ? -17.140 4.895 19.594 1.00 93.88 154 SER A C 1
ATOM 1237 O O . SER A 1 154 ? -16.044 4.841 19.019 1.00 93.88 154 SER A O 1
ATOM 1239 N N . PRO A 1 155 ? -17.211 5.202 20.906 1.00 94.56 155 PRO A N 1
ATOM 1240 C CA . PRO A 1 155 ? -16.023 5.488 21.707 1.00 94.56 155 PRO A CA 1
ATOM 1241 C C . PRO A 1 155 ? -15.003 4.341 21.696 1.00 94.56 155 PRO A C 1
ATOM 1243 O O . PRO A 1 155 ? -13.794 4.585 21.675 1.00 94.56 155 PRO A O 1
ATOM 1246 N N . GLY A 1 156 ? -15.476 3.090 21.676 1.00 95.06 156 GLY A N 1
ATOM 1247 C CA . GLY A 1 156 ? -14.616 1.906 21.614 1.00 95.06 156 GLY A CA 1
ATOM 1248 C C . GLY A 1 156 ? -13.867 1.794 20.286 1.00 95.06 156 GLY A C 1
ATOM 1249 O O . GLY A 1 156 ? -12.672 1.495 20.268 1.00 95.06 156 GLY A O 1
ATOM 1250 N N . LEU A 1 157 ? -14.533 2.132 19.178 1.00 94.88 157 LEU A N 1
ATOM 1251 C CA . LEU A 1 157 ? -13.927 2.151 17.849 1.00 94.88 157 LEU A CA 1
ATOM 1252 C C . LEU A 1 157 ? -12.861 3.246 17.740 1.00 94.88 157 LEU A C 1
ATOM 1254 O O . LEU A 1 157 ? -11.762 2.989 17.254 1.00 94.88 157 LEU A O 1
ATOM 1258 N N . ASN A 1 158 ? -13.147 4.446 18.253 1.00 93.56 158 ASN A N 1
ATOM 1259 C CA . ASN A 1 158 ? -12.176 5.539 18.286 1.00 93.56 158 ASN A CA 1
ATOM 1260 C C . ASN A 1 158 ? -10.926 5.168 19.095 1.00 93.56 158 ASN A C 1
ATOM 1262 O O . ASN A 1 158 ? -9.804 5.406 18.644 1.00 93.56 158 ASN A O 1
ATOM 1266 N N . ARG A 1 159 ? -11.088 4.516 20.254 1.00 95.38 159 ARG A N 1
ATOM 1267 C CA . ARG A 1 159 ? -9.953 4.006 21.045 1.00 95.38 159 ARG A CA 1
ATOM 1268 C C . ARG A 1 159 ? -9.139 2.963 20.281 1.00 95.38 159 ARG A C 1
ATOM 1270 O O . ARG A 1 159 ? -7.909 3.034 20.288 1.00 95.38 159 ARG A O 1
ATOM 1277 N N . LEU A 1 160 ? -9.802 2.033 19.592 1.00 94.38 160 LEU A N 1
ATOM 1278 C CA . LEU A 1 160 ? -9.131 1.036 18.758 1.00 94.38 160 LEU A CA 1
ATOM 1279 C C . LEU A 1 160 ? -8.362 1.682 17.601 1.00 94.38 160 LEU A C 1
ATOM 1281 O O . LEU A 1 160 ? -7.221 1.305 17.336 1.00 94.38 160 LEU A O 1
ATOM 1285 N N . TYR A 1 161 ? -8.952 2.685 16.952 1.00 91.94 161 TYR A N 1
ATOM 1286 C CA . TYR A 1 161 ? -8.300 3.421 15.877 1.00 91.94 161 TYR A CA 1
ATOM 1287 C C . TYR A 1 161 ? -7.061 4.173 16.375 1.00 91.94 161 TYR A C 1
ATOM 1289 O O . TYR A 1 161 ? -5.995 4.058 15.774 1.00 91.94 161 TYR A O 1
ATOM 1297 N N . VAL A 1 162 ? -7.153 4.868 17.514 1.00 91.88 162 VAL A N 1
ATOM 1298 C CA . VAL A 1 162 ? -6.005 5.549 18.138 1.00 91.88 162 VAL A CA 1
ATOM 1299 C C . VAL A 1 162 ? -4.902 4.557 18.508 1.00 91.88 162 VAL A C 1
ATOM 1301 O O . VAL A 1 162 ? -3.722 4.843 18.306 1.00 91.88 162 VAL A O 1
ATOM 1304 N N . TRP A 1 163 ? -5.256 3.378 19.024 1.00 93.12 163 TRP A N 1
ATOM 1305 C CA . TRP A 1 163 ? -4.286 2.314 19.283 1.00 93.12 163 TRP A CA 1
ATOM 1306 C C . TRP A 1 163 ? -3.601 1.841 17.995 1.00 93.12 163 TRP A C 1
ATOM 1308 O O . TRP A 1 163 ? -2.375 1.719 17.957 1.00 93.12 163 TRP A O 1
ATOM 1318 N N . LEU A 1 164 ? -4.373 1.621 16.928 1.00 88.12 164 LEU A N 1
ATOM 1319 C CA . LEU A 1 164 ? -3.863 1.160 15.640 1.00 88.12 164 LEU A CA 1
ATOM 1320 C C . LEU A 1 164 ? -2.933 2.204 15.006 1.00 88.12 164 LEU A C 1
ATOM 1322 O O . LEU A 1 164 ? -1.852 1.860 14.527 1.00 88.12 164 LEU A O 1
ATOM 1326 N N . ASP A 1 165 ? -3.310 3.479 15.070 1.00 84.12 165 ASP A N 1
ATOM 1327 C CA . ASP A 1 165 ? -2.505 4.615 14.622 1.00 84.12 165 ASP A CA 1
ATOM 1328 C C . ASP A 1 165 ? -1.216 4.765 15.446 1.00 84.12 165 ASP A C 1
ATOM 1330 O O . ASP A 1 165 ? -0.124 4.829 14.875 1.00 84.12 165 ASP A O 1
ATOM 1334 N N . ARG A 1 166 ? -1.287 4.692 16.784 1.00 83.75 166 ARG A N 1
ATOM 1335 C CA . ARG A 1 166 ? -0.086 4.648 17.641 1.00 83.75 166 ARG A CA 1
ATOM 1336 C C . ARG A 1 166 ? 0.837 3.506 17.237 1.00 83.75 166 ARG A C 1
ATOM 1338 O O . ARG A 1 166 ? 2.040 3.710 17.085 1.00 83.75 166 ARG A O 1
ATOM 1345 N N . ARG A 1 167 ? 0.291 2.315 17.004 1.00 81.06 167 ARG A N 1
ATOM 1346 C CA . ARG A 1 167 ? 1.084 1.152 16.608 1.00 81.06 167 ARG A CA 1
ATOM 1347 C C . ARG A 1 167 ? 1.777 1.351 15.262 1.00 81.06 167 ARG A C 1
ATOM 1349 O O . ARG A 1 167 ? 2.941 0.987 15.121 1.00 81.06 167 ARG A O 1
ATOM 1356 N N . ARG A 1 168 ? 1.112 1.994 14.298 1.00 75.94 168 ARG A N 1
ATOM 1357 C CA . ARG A 1 168 ? 1.725 2.374 13.014 1.00 75.94 168 ARG A CA 1
ATOM 1358 C C . ARG A 1 168 ? 2.847 3.393 13.183 1.00 75.94 168 ARG A C 1
ATOM 1360 O O . ARG A 1 168 ? 3.868 3.261 12.514 1.00 75.94 168 ARG A O 1
ATOM 1367 N N . ARG A 1 169 ? 2.674 4.381 14.067 1.00 67.06 169 ARG A N 1
ATOM 1368 C CA . ARG A 1 169 ? 3.672 5.435 14.318 1.00 67.06 169 ARG A CA 1
ATOM 1369 C C . ARG A 1 169 ? 4.912 4.906 15.040 1.00 67.06 169 ARG A C 1
ATOM 1371 O O . ARG A 1 169 ? 6.025 5.225 14.632 1.00 67.06 169 ARG A O 1
ATOM 1378 N N . PHE A 1 170 ? 4.728 4.091 16.077 1.00 69.06 170 PHE A N 1
ATOM 1379 C CA . PHE A 1 170 ? 5.811 3.684 16.981 1.00 69.06 170 PHE A CA 1
ATOM 1380 C C . PHE A 1 170 ? 6.389 2.292 16.687 1.00 69.06 170 PHE A C 1
ATOM 1382 O O . PHE A 1 170 ? 7.554 2.040 16.984 1.00 69.06 170 PHE A O 1
ATOM 1389 N N . GLU A 1 171 ? 5.640 1.403 16.028 1.00 70.62 171 GLU A N 1
ATOM 1390 C CA . GLU A 1 171 ? 6.114 0.077 15.602 1.00 70.62 171 GLU A CA 1
ATOM 1391 C C . GLU A 1 171 ? 5.940 -0.168 14.086 1.00 70.62 171 GLU A C 1
ATOM 1393 O O . GLU A 1 171 ? 5.472 -1.235 13.674 1.00 70.62 171 GLU A O 1
ATOM 1398 N N . PRO A 1 172 ? 6.394 0.740 13.198 1.00 58.16 172 PRO A N 1
ATOM 1399 C CA . PRO A 1 172 ? 6.122 0.678 11.752 1.00 58.16 172 PRO A CA 1
ATOM 1400 C C . PRO A 1 172 ? 6.700 -0.564 11.045 1.00 58.16 172 PRO A C 1
ATOM 1402 O O . PRO A 1 172 ? 6.442 -0.813 9.867 1.00 58.16 172 PRO A O 1
ATOM 1405 N N . ASN A 1 173 ? 7.545 -1.342 11.726 1.00 49.31 173 ASN A N 1
ATOM 1406 C CA . ASN A 1 173 ? 8.146 -2.566 11.200 1.00 49.31 173 ASN A CA 1
ATOM 1407 C C . ASN A 1 173 ? 7.359 -3.837 11.555 1.00 49.31 173 ASN A C 1
ATOM 1409 O O . ASN A 1 173 ? 7.497 -4.854 10.861 1.00 49.31 173 ASN A O 1
ATOM 1413 N N . LYS A 1 174 ? 6.533 -3.801 12.604 1.00 59.72 174 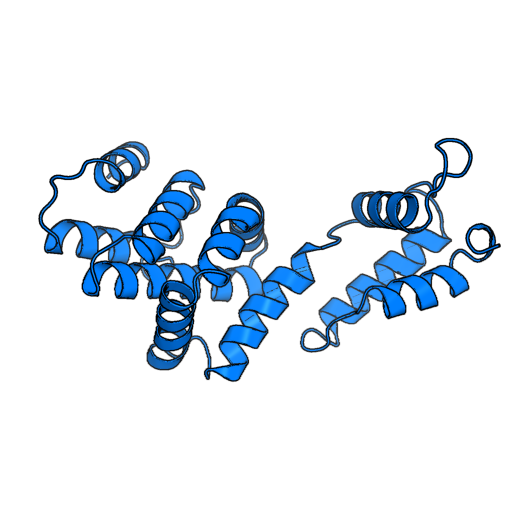LYS A N 1
ATOM 1414 C CA . LYS A 1 174 ? 5.754 -4.951 13.072 1.00 59.72 174 LYS A CA 1
ATOM 1415 C C . LYS A 1 174 ? 4.422 -4.985 12.321 1.00 59.72 174 LYS A C 1
ATOM 1417 O O . LYS A 1 174 ? 3.822 -3.954 12.056 1.00 59.72 174 LYS A O 1
ATOM 1422 N N . ARG A 1 175 ? 3.995 -6.163 11.843 1.00 61.44 175 ARG A N 1
ATOM 1423 C CA . ARG A 1 175 ? 2.640 -6.300 11.266 1.00 61.44 175 ARG A CA 1
ATOM 1424 C C . ARG A 1 175 ? 1.679 -6.289 12.442 1.00 61.44 175 ARG A C 1
ATOM 1426 O O . ARG A 1 175 ? 1.861 -7.134 13.310 1.00 61.44 175 ARG A O 1
ATOM 1433 N N . THR A 1 176 ? 0.682 -5.414 12.442 1.00 72.88 176 THR A N 1
ATOM 1434 C CA . THR A 1 176 ? -0.510 -5.665 13.250 1.00 72.88 176 THR A CA 1
ATOM 1435 C C . THR A 1 176 ? -1.289 -6.742 12.515 1.00 72.88 176 THR A C 1
ATOM 1437 O O . THR A 1 176 ? -1.769 -6.510 11.408 1.00 72.88 176 THR A O 1
ATOM 1440 N N . LYS A 1 177 ? -1.269 -7.967 13.035 1.00 78.94 177 LYS A N 1
ATOM 1441 C CA . LYS A 1 177 ? -2.046 -9.067 12.455 1.00 78.94 177 LYS A CA 1
ATOM 1442 C C . LYS A 1 177 ? -3.527 -8.845 12.760 1.00 78.94 177 LYS A C 1
ATOM 1444 O O . LYS A 1 177 ? -3.838 -8.311 13.820 1.00 78.94 177 LYS A O 1
ATOM 1449 N N . ASP A 1 178 ? -4.418 -9.338 11.908 1.00 81.12 178 ASP A N 1
ATOM 1450 C CA . ASP A 1 178 ? -5.871 -9.284 12.116 1.00 81.12 178 ASP A CA 1
ATOM 1451 C C . ASP A 1 178 ? -6.262 -9.776 13.515 1.00 81.12 178 ASP A C 1
ATOM 1453 O O . ASP A 1 178 ? -6.993 -9.096 14.225 1.00 81.12 178 ASP A O 1
ATOM 1457 N N . GLY A 1 179 ? -5.687 -10.896 13.970 1.00 81.31 179 GLY A N 1
ATOM 1458 C CA . GLY A 1 179 ? -5.937 -11.432 15.312 1.00 81.31 179 GLY A CA 1
ATOM 1459 C C . GLY A 1 179 ? -5.526 -10.495 16.455 1.00 81.31 179 GLY A C 1
ATOM 1460 O O . GLY A 1 179 ? -6.146 -10.515 17.511 1.00 81.31 179 GLY A O 1
ATOM 1461 N N . GLU A 1 180 ? -4.527 -9.632 16.253 1.00 87.50 180 GLU A N 1
ATOM 1462 C CA . GLU A 1 180 ? -4.153 -8.611 17.241 1.00 87.50 180 GLU A CA 1
ATOM 1463 C C . GLU A 1 180 ? -5.154 -7.452 17.249 1.00 87.50 180 GLU A C 1
ATOM 1465 O O . GLU A 1 180 ? -5.482 -6.942 18.317 1.00 87.50 180 GLU A O 1
ATOM 1470 N N . ILE A 1 181 ? -5.661 -7.059 16.074 1.00 89.31 181 ILE A N 1
ATOM 1471 C CA . ILE A 1 181 ? -6.730 -6.057 15.961 1.00 89.31 181 ILE A CA 1
ATOM 1472 C C . ILE A 1 181 ? -7.997 -6.588 16.634 1.00 89.31 181 ILE A C 1
ATOM 1474 O O . ILE A 1 181 ? -8.589 -5.874 17.433 1.00 89.31 181 ILE A O 1
ATOM 1478 N N . LEU A 1 182 ? -8.374 -7.844 16.379 1.00 89.62 182 LEU A N 1
ATOM 1479 C CA . LEU A 1 182 ? -9.548 -8.485 16.977 1.00 89.62 182 LEU A CA 1
ATOM 1480 C C . LEU A 1 182 ? -9.407 -8.672 18.492 1.00 89.62 182 LEU A C 1
ATOM 1482 O O . LEU A 1 182 ? -10.352 -8.396 19.225 1.00 89.62 182 LEU A O 1
ATOM 1486 N N . ALA A 1 183 ? -8.232 -9.075 18.984 1.00 92.31 183 ALA A N 1
ATOM 1487 C CA . ALA A 1 183 ? -7.981 -9.167 20.422 1.00 92.31 183 ALA A CA 1
ATOM 1488 C C . ALA A 1 183 ? -8.145 -7.804 21.110 1.00 92.31 183 ALA A C 1
ATOM 1490 O O . ALA A 1 183 ? -8.761 -7.710 22.172 1.00 92.31 183 ALA A O 1
ATOM 1491 N N . GLN A 1 184 ? -7.645 -6.738 20.480 1.00 94.94 184 GLN A N 1
ATOM 1492 C CA . GLN A 1 184 ? -7.787 -5.389 21.012 1.00 94.94 184 GLN A CA 1
ATOM 1493 C C . GLN A 1 184 ? -9.219 -4.854 20.872 1.00 94.94 184 GLN A C 1
ATOM 1495 O O . GLN A 1 184 ? -9.724 -4.184 21.773 1.00 94.94 184 GLN A O 1
ATOM 1500 N N . ALA A 1 185 ? -9.902 -5.190 19.777 1.00 93.31 185 ALA A N 1
ATOM 1501 C CA . ALA A 1 185 ? -11.309 -4.883 19.571 1.00 93.31 185 ALA A CA 1
ATOM 1502 C C . ALA A 1 185 ? -12.176 -5.547 20.648 1.00 93.31 185 ALA A C 1
ATOM 1504 O O . ALA A 1 185 ? -13.012 -4.867 21.228 1.00 93.31 185 ALA A O 1
ATOM 1505 N N . LYS A 1 186 ? -11.905 -6.801 21.029 1.00 95.69 186 LYS A N 1
ATOM 1506 C CA . LYS A 1 186 ? -12.600 -7.478 22.135 1.00 95.69 186 LYS A CA 1
ATOM 1507 C C . LY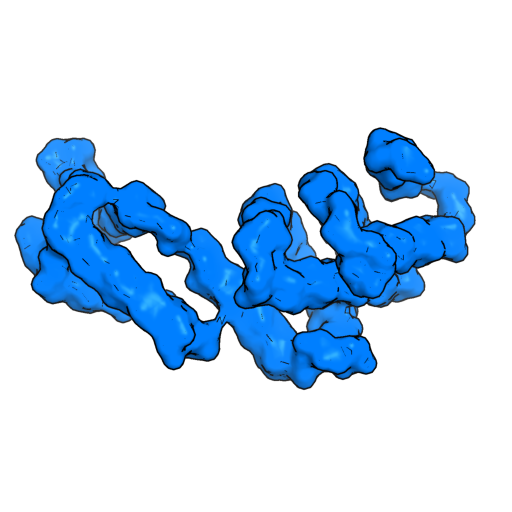S A 1 186 ? -12.463 -6.738 23.471 1.00 95.69 186 LYS A C 1
ATOM 1509 O O . LYS A 1 186 ? -13.394 -6.739 24.267 1.00 95.69 186 LYS A O 1
ATOM 1514 N N . GLN A 1 187 ? -11.330 -6.075 23.711 1.00 95.94 187 GLN A N 1
ATOM 1515 C CA . GLN A 1 187 ? -11.124 -5.266 24.918 1.00 95.94 187 GLN A CA 1
ATOM 1516 C C . GLN A 1 187 ? -11.874 -3.926 24.872 1.00 95.94 187 GLN A C 1
ATOM 1518 O O . GLN A 1 187 ? -12.392 -3.477 25.890 1.00 95.94 187 GLN A O 1
ATOM 1523 N N . PHE A 1 188 ? -11.910 -3.258 23.714 1.00 95.56 188 PHE A N 1
ATOM 1524 C CA . PHE A 1 188 ? -12.478 -1.908 23.586 1.00 95.56 188 PHE A CA 1
ATOM 1525 C C . PHE A 1 188 ? -13.954 -1.874 23.172 1.00 95.56 188 PHE A C 1
ATOM 1527 O O . PHE A 1 188 ? -14.628 -0.871 23.399 1.00 95.56 188 PHE A O 1
ATOM 1534 N N . LEU A 1 189 ? -14.447 -2.953 22.571 1.00 95.19 189 LEU A N 1
ATOM 1535 C CA . LEU A 1 189 ? -15.800 -3.135 22.052 1.00 95.19 189 LEU A CA 1
ATOM 1536 C C . LEU A 1 189 ? -16.400 -4.462 22.566 1.00 95.19 189 LEU A C 1
ATOM 1538 O O . LEU A 1 189 ? -16.907 -5.244 21.764 1.00 95.19 189 LEU A O 1
ATOM 1542 N N . PRO A 1 190 ? -16.366 -4.754 23.882 1.00 94.75 190 PRO A N 1
ATOM 1543 C CA . PRO A 1 190 ? -16.722 -6.077 24.406 1.00 94.75 190 PRO A CA 1
ATOM 1544 C C . PRO A 1 190 ? -18.157 -6.511 24.070 1.00 94.75 190 PRO A C 1
ATOM 1546 O O . PRO A 1 190 ? -18.404 -7.699 23.889 1.00 94.75 190 PRO A O 1
ATOM 1549 N N . ALA A 1 191 ? -19.084 -5.560 23.914 1.00 92.00 191 ALA A N 1
ATOM 1550 C CA . ALA A 1 191 ? -20.485 -5.824 23.579 1.00 92.00 191 ALA A CA 1
ATOM 1551 C C . ALA A 1 191 ? -20.693 -6.552 22.233 1.00 92.00 191 ALA A C 1
ATOM 1553 O O . ALA A 1 191 ? -21.746 -7.142 22.025 1.00 92.00 191 ALA A O 1
ATOM 1554 N N . TYR A 1 192 ? -19.700 -6.532 21.338 1.00 90.88 192 TYR A N 1
ATOM 1555 C CA . TYR A 1 192 ? -19.791 -7.090 19.983 1.00 90.88 192 TYR A CA 1
ATOM 1556 C C . TYR A 1 192 ? -19.087 -8.452 19.828 1.00 90.88 192 TYR A C 1
ATOM 1558 O O . TYR A 1 192 ? -18.991 -8.963 18.718 1.00 90.88 192 TYR A O 1
ATOM 1566 N N . PHE A 1 193 ? -18.556 -9.024 20.916 1.00 89.19 193 PHE A N 1
ATOM 1567 C CA . PHE A 1 193 ? -17.762 -10.267 20.916 1.00 89.19 193 PHE A CA 1
ATOM 1568 C C . PHE A 1 193 ? -18.397 -11.372 21.778 1.00 89.19 193 PHE A C 1
ATOM 1570 O O . PHE A 1 193 ? -17.677 -12.113 22.458 1.00 89.19 193 PHE A O 1
ATOM 1577 N N . THR A 1 194 ? -19.731 -11.427 21.789 1.00 71.62 194 THR A N 1
ATOM 1578 C CA . THR A 1 194 ? -20.521 -12.433 22.516 1.00 71.62 194 THR A CA 1
ATOM 1579 C C . THR A 1 194 ? -20.554 -13.777 21.805 1.00 71.62 194 THR A C 1
ATOM 1581 O O . THR A 1 194 ? -20.520 -13.794 20.556 1.00 71.62 194 THR A O 1
#

Radius of gyration: 19.81 Å; Cα contacts (8 Å, |Δi|>4): 206; chains: 1; bounding box: 50×32×57 Å

Solvent-accessible surface area (backbone atoms only — not comparable to full-atom values): 10789 Å² total; per-residue (Å²): 132,62,76,73,55,56,50,53,64,69,72,46,96,74,68,56,72,68,57,56,36,51,49,39,51,55,57,10,49,88,72,26,83,78,72,69,57,61,68,55,51,52,47,40,49,52,32,30,62,73,43,55,74,70,39,19,54,37,26,21,47,24,54,44,42,44,56,59,44,29,75,78,32,68,75,48,33,54,46,51,65,76,43,39,67,62,52,48,54,40,55,69,37,69,66,35,30,50,51,32,48,51,37,25,39,75,70,70,76,17,57,66,70,50,37,57,46,48,52,48,33,52,57,69,62,57,80,58,81,45,52,60,50,46,27,53,53,48,25,64,74,65,69,45,49,87,93,64,46,60,53,60,84,34,68,32,50,48,51,48,42,52,51,54,50,50,42,52,74,77,39,56,84,60,80,84,47,70,70,56,54,51,56,50,39,44,72,46,41,51,91,78,66,122

pLDDT: mean 76.9, std 14.7, range [43.06, 95.94]